Protein AF-K5DE35-F1 (afdb_monomer_lite)

Secondary structure (DSSP, 8-state):
--HHHHHHHHHHHHHHTS------------HHHHHHHHHHHHHHHHHHHHHHHHHHHHHHHHHHHHHHHHHHHHHHHHHHHHHHHHHHHHHHHHHHHHHHHHHHHHHHHHHHHHHHHHH-THHHHHTTTSTTHHHHHHHHHHHHHHHHHHHHHHTSTTS---HHHHHHHHHHHHHHHHHHHHHHHHHHHHHHH--HHHHHHHHHTTTS---HHHHHHHHHHHHHHHHHTT-

Structure (mmCIF, N/CA/C/O backbone):
data_AF-K5DE35-F1
#
_entry.id   AF-K5DE35-F1
#
loop_
_atom_site.group_PDB
_atom_site.id
_atom_site.type_symbol
_atom_site.label_atom_id
_atom_site.label_alt_id
_atom_site.label_comp_id
_atom_site.label_asym_id
_atom_site.label_entity_id
_atom_site.label_seq_id
_atom_site.pdbx_PDB_ins_code
_atom_site.Cartn_x
_atom_site.Cartn_y
_atom_site.Cartn_z
_atom_site.occupancy
_atom_site.B_iso_or_equiv
_atom_site.auth_seq_id
_atom_site.auth_comp_id
_atom_site.auth_asym_id
_atom_site.auth_atom_id
_atom_site.pdbx_PDB_model_num
ATOM 1 N N . MET A 1 1 ? 0.656 -24.812 46.477 1.00 49.72 1 MET A N 1
ATOM 2 C CA . MET A 1 1 ? 0.611 -25.143 47.924 1.00 49.72 1 MET A CA 1
ATOM 3 C C . MET A 1 1 ? 1.315 -24.085 48.801 1.00 49.72 1 MET A C 1
ATOM 5 O O . MET A 1 1 ? 2.117 -24.441 49.647 1.00 49.72 1 MET A O 1
ATOM 9 N N . LYS A 1 2 ? 1.029 -22.780 48.636 1.00 47.16 2 LYS A N 1
ATOM 10 C CA . LYS A 1 2 ? 1.641 -21.699 49.453 1.00 47.16 2 LYS A CA 1
ATOM 11 C C . LYS A 1 2 ? 0.628 -20.814 50.203 1.00 47.16 2 LYS A C 1
ATOM 13 O O . LYS A 1 2 ? 1.022 -19.969 50.988 1.00 47.16 2 LYS A O 1
ATOM 18 N N . SER A 1 3 ? -0.675 -21.035 50.002 1.00 50.19 3 SER A N 1
ATOM 19 C CA . SER A 1 3 ? -1.743 -20.193 50.570 1.00 50.19 3 SER A CA 1
ATOM 20 C C . SER A 1 3 ? -2.261 -20.680 51.935 1.00 50.19 3 SER A C 1
ATOM 22 O O . SER A 1 3 ? -2.606 -19.858 52.777 1.00 50.19 3 SER A O 1
ATOM 24 N N . ARG A 1 4 ? -2.221 -21.994 52.219 1.00 52.12 4 ARG A N 1
ATOM 25 C CA . ARG A 1 4 ? -2.724 -22.551 53.493 1.00 52.12 4 ARG A CA 1
ATOM 26 C C . ARG A 1 4 ? -1.868 -22.204 54.717 1.00 52.12 4 ARG A C 1
ATOM 28 O O . ARG A 1 4 ? -2.387 -22.162 55.821 1.00 52.12 4 ARG A O 1
ATOM 35 N N . ILE A 1 5 ? -0.572 -21.945 54.532 1.00 55.34 5 ILE A N 1
ATOM 36 C CA . ILE A 1 5 ? 0.342 -21.614 55.640 1.00 55.34 5 ILE A CA 1
ATOM 37 C C . ILE A 1 5 ? 0.152 -20.152 56.073 1.00 55.34 5 ILE A C 1
ATOM 39 O O . ILE A 1 5 ? 0.165 -19.858 57.263 1.00 55.34 5 ILE A O 1
ATOM 43 N N . ILE A 1 6 ? -0.119 -19.250 55.122 1.00 53.88 6 ILE A N 1
ATOM 44 C CA . ILE A 1 6 ? -0.392 -17.833 55.406 1.00 53.88 6 ILE A CA 1
ATOM 45 C C . ILE A 1 6 ? -1.759 -17.681 56.089 1.00 53.88 6 ILE A C 1
ATOM 47 O O . ILE A 1 6 ? -1.887 -16.904 57.032 1.00 53.88 6 ILE A O 1
ATOM 51 N N . SER A 1 7 ? -2.763 -18.473 55.682 1.00 55.44 7 SER A N 1
ATOM 52 C CA . SER A 1 7 ? -4.070 -18.470 56.350 1.00 55.44 7 SER A CA 1
ATOM 53 C C . SER A 1 7 ? -4.001 -19.034 57.770 1.00 55.44 7 SER A C 1
ATOM 55 O O . SER A 1 7 ? -4.694 -18.532 58.645 1.00 55.44 7 SER A O 1
ATOM 57 N N . LEU A 1 8 ? -3.155 -20.042 58.027 1.00 56.06 8 LEU A N 1
ATOM 58 C CA . LEU A 1 8 ? -2.954 -20.558 59.384 1.00 56.06 8 LEU A CA 1
ATOM 59 C C . LEU A 1 8 ? -2.215 -19.548 60.274 1.00 56.06 8 LEU A C 1
ATOM 61 O O . LEU A 1 8 ? -2.604 -19.359 61.421 1.00 56.06 8 LEU A O 1
ATOM 65 N N . GLY A 1 9 ? -1.192 -18.871 59.741 1.00 57.88 9 GLY A N 1
ATOM 66 C CA . GLY A 1 9 ? -0.427 -17.861 60.481 1.00 57.88 9 GLY A CA 1
ATOM 67 C C . GLY A 1 9 ? -1.283 -16.678 60.946 1.00 57.88 9 GLY A C 1
ATOM 68 O O . GLY A 1 9 ? -1.162 -16.253 62.092 1.00 57.88 9 GLY A O 1
ATOM 69 N N . LEU A 1 10 ? -2.203 -16.208 60.096 1.00 56.81 10 LEU A N 1
ATOM 70 C CA . LEU A 1 10 ? -3.154 -15.137 60.425 1.00 56.81 10 LEU A CA 1
ATOM 71 C C . LEU A 1 10 ? -4.181 -15.552 61.490 1.00 56.81 10 LEU A C 1
ATOM 73 O O . LEU A 1 10 ? -4.540 -14.749 62.349 1.00 56.81 10 LEU A O 1
ATOM 77 N N . VAL A 1 11 ? -4.630 -16.810 61.468 1.00 60.44 11 VAL A N 1
ATOM 78 C CA . VAL A 1 11 ? -5.564 -17.342 62.474 1.00 60.44 11 VAL A CA 1
ATOM 79 C C . VAL A 1 11 ? -4.866 -17.525 63.825 1.00 60.44 11 VAL A C 1
ATOM 81 O O . VAL A 1 11 ? -5.441 -17.179 64.852 1.00 60.44 11 VAL A O 1
ATOM 84 N N . VAL A 1 12 ? -3.608 -17.975 63.844 1.00 60.44 12 VAL A N 1
ATOM 85 C CA . VAL A 1 12 ? -2.822 -18.094 65.085 1.00 60.44 12 VAL A CA 1
ATOM 86 C C . VAL A 1 12 ? -2.515 -16.720 65.688 1.00 60.44 12 VAL A C 1
ATOM 88 O O . VAL A 1 12 ? -2.656 -16.557 66.898 1.00 60.44 12 VAL A O 1
ATOM 91 N N . SER A 1 13 ? -2.197 -15.700 64.877 1.00 58.69 13 SER A N 1
ATOM 92 C CA . SER A 1 13 ? -2.029 -14.336 65.405 1.00 58.69 13 SER A CA 1
ATOM 93 C C . SER A 1 13 ? -3.324 -13.770 65.990 1.00 58.69 13 SER A C 1
ATOM 95 O O . SER A 1 13 ? -3.277 -13.058 66.987 1.00 58.69 13 SER A O 1
ATOM 97 N N . LEU A 1 14 ? -4.481 -14.119 65.412 1.00 56.53 14 LEU A N 1
ATOM 98 C CA . LEU A 1 14 ? -5.786 -13.667 65.897 1.00 56.53 14 LEU A CA 1
ATOM 99 C C . LEU A 1 14 ? -6.186 -14.357 67.212 1.00 56.53 14 LEU A C 1
ATOM 101 O O . LEU A 1 14 ? -6.808 -13.728 68.059 1.00 56.53 14 LEU A O 1
ATOM 105 N N . VAL A 1 15 ? -5.783 -15.617 67.414 1.00 58.03 15 VAL A N 1
ATOM 106 C CA . VAL A 1 15 ? -6.028 -16.368 68.660 1.00 58.03 15 VAL A CA 1
ATOM 107 C C . VAL A 1 15 ? -5.089 -15.930 69.790 1.00 58.03 15 VAL A C 1
ATOM 109 O O . VAL A 1 15 ? -5.514 -15.890 70.939 1.00 58.03 15 VAL A O 1
ATOM 112 N N . CYS A 1 16 ? -3.849 -15.527 69.488 1.00 55.12 16 CYS A N 1
ATOM 113 C CA . CYS A 1 16 ? -2.935 -14.946 70.483 1.00 55.12 16 CYS A CA 1
ATOM 114 C C . CYS A 1 16 ? -3.284 -13.498 70.880 1.00 55.12 16 CYS A C 1
ATOM 116 O O . CYS A 1 16 ? -2.790 -13.024 71.898 1.00 55.12 16 CYS A O 1
ATOM 118 N N . LEU A 1 17 ? -4.113 -12.802 70.093 1.00 50.94 17 LEU A N 1
ATOM 119 C CA . LEU A 1 17 ? -4.637 -11.461 70.392 1.00 50.94 17 LEU A CA 1
ATOM 120 C C . LEU A 1 17 ? -5.985 -11.486 71.134 1.00 50.94 17 LEU A C 1
ATOM 122 O O . LEU A 1 17 ? -6.478 -10.430 71.530 1.00 50.94 17 LEU A O 1
ATOM 126 N N . LEU A 1 18 ? -6.581 -12.667 71.341 1.00 49.41 18 LEU A N 1
ATOM 127 C CA . LEU A 1 18 ? -7.699 -12.815 72.271 1.00 49.41 18 LEU A CA 1
ATOM 128 C C . LEU A 1 18 ? -7.162 -12.657 73.700 1.00 49.41 18 LEU A C 1
ATOM 130 O O . LEU A 1 18 ? -6.118 -13.237 74.009 1.00 49.41 18 LEU A O 1
ATOM 134 N N . PRO A 1 19 ? -7.841 -11.901 74.580 1.00 48.12 19 PRO A N 1
ATOM 135 C CA . PRO A 1 19 ? -7.403 -11.739 75.956 1.00 48.12 19 PRO A CA 1
ATOM 136 C C . PRO A 1 19 ? -7.380 -13.118 76.617 1.00 48.12 19 PRO A C 1
ATOM 138 O O . PRO A 1 19 ? -8.423 -13.715 76.885 1.00 48.12 19 PRO A O 1
ATOM 141 N N . GLN A 1 20 ? -6.180 -13.656 76.843 1.00 44.81 20 GLN A N 1
ATOM 142 C CA . GLN A 1 20 ? -6.022 -14.810 77.709 1.00 44.81 20 GLN A CA 1
ATOM 143 C C . GLN A 1 20 ? -6.527 -14.386 79.083 1.00 44.81 20 GLN A C 1
ATOM 145 O O . GLN A 1 20 ? -6.027 -13.425 79.668 1.00 44.81 20 GLN A O 1
ATOM 150 N N . MET A 1 21 ? -7.549 -15.086 79.566 1.00 42.75 21 MET A N 1
ATOM 151 C CA . MET A 1 21 ? -8.026 -14.985 80.936 1.00 42.75 21 MET A CA 1
ATOM 152 C C . MET A 1 21 ? -6.902 -15.456 81.860 1.00 42.75 21 MET A C 1
ATOM 154 O O . MET A 1 21 ? -6.814 -16.628 82.213 1.00 42.75 21 MET A O 1
ATOM 158 N N . ALA A 1 22 ? -5.992 -14.542 82.188 1.00 42.25 22 ALA A N 1
ATOM 159 C CA . ALA A 1 22 ? -5.127 -14.681 83.336 1.00 42.25 22 ALA A CA 1
ATOM 160 C C . ALA A 1 22 ? -6.041 -14.613 84.559 1.00 42.25 22 ALA A C 1
ATOM 162 O O . ALA A 1 22 ? -6.713 -13.603 84.776 1.00 42.25 22 ALA A O 1
ATOM 163 N N . GLU A 1 23 ? -6.103 -15.698 85.329 1.00 42.75 23 GLU A N 1
ATOM 164 C CA . GLU A 1 23 ? -6.652 -15.644 86.677 1.00 42.75 23 GLU A CA 1
ATOM 165 C C . GLU A 1 23 ? -5.801 -14.662 87.485 1.00 42.75 23 GLU A C 1
ATOM 167 O O . GLU A 1 23 ? -4.726 -14.988 87.990 1.00 42.75 23 GLU A O 1
ATOM 172 N N . ALA A 1 24 ? -6.260 -13.415 87.550 1.00 39.69 24 ALA A N 1
ATOM 173 C CA . ALA A 1 24 ? -5.743 -12.447 88.488 1.00 39.69 24 ALA A CA 1
ATOM 174 C C . ALA A 1 24 ? -6.148 -12.929 89.883 1.00 39.69 24 ALA A C 1
ATOM 176 O O . ALA A 1 24 ? -7.333 -13.014 90.211 1.00 39.69 24 ALA A O 1
ATOM 177 N N . GLN A 1 25 ? -5.142 -13.284 90.681 1.00 38.47 25 GLN A N 1
ATOM 178 C CA . GLN A 1 25 ? -5.278 -13.517 92.112 1.00 38.47 25 GLN A CA 1
ATOM 179 C C . GLN A 1 25 ? -6.148 -12.418 92.733 1.00 38.47 25 GLN A C 1
ATOM 181 O O . GLN A 1 25 ? -5.976 -11.237 92.432 1.00 38.47 25 GLN A O 1
ATOM 186 N N . ILE A 1 26 ? -7.067 -12.820 93.613 1.00 46.19 26 ILE A N 1
ATOM 187 C CA . ILE A 1 26 ? -7.906 -11.917 94.402 1.00 46.19 26 ILE A CA 1
ATOM 188 C C . ILE A 1 26 ? -6.980 -11.076 95.293 1.00 46.19 26 ILE A C 1
ATOM 190 O O . ILE A 1 26 ? -6.594 -11.493 96.385 1.00 46.19 26 ILE A O 1
ATOM 194 N N . ALA A 1 27 ? -6.593 -9.898 94.810 1.00 46.16 27 ALA A N 1
ATOM 195 C CA . ALA A 1 27 ? -6.043 -8.839 95.635 1.00 46.16 27 ALA A CA 1
ATOM 196 C C . ALA A 1 27 ? -7.226 -8.130 96.306 1.00 46.16 27 ALA A C 1
ATOM 198 O O . ALA A 1 27 ? -8.188 -7.740 95.644 1.00 46.16 27 ALA A O 1
ATOM 199 N N . ALA A 1 28 ? -7.177 -8.047 97.635 1.00 49.91 28 ALA A N 1
ATOM 200 C CA . ALA A 1 28 ? -8.199 -7.458 98.491 1.00 49.91 28 ALA A CA 1
ATOM 201 C C . ALA A 1 28 ? -8.735 -6.131 97.918 1.00 49.91 28 ALA A C 1
ATOM 203 O O . ALA A 1 28 ? -8.027 -5.129 97.881 1.00 49.91 28 ALA A O 1
ATOM 204 N N . SER A 1 29 ? -9.984 -6.145 97.447 1.00 47.66 29 SER A N 1
ATOM 205 C CA . SER A 1 29 ? -10.561 -5.047 96.673 1.00 47.66 29 SER A CA 1
ATOM 206 C C . SER A 1 29 ? -11.046 -3.925 97.592 1.00 47.66 29 SER A C 1
ATOM 208 O O . SER A 1 29 ? -12.013 -4.081 98.338 1.00 47.66 29 SER A O 1
ATOM 210 N N . ASN A 1 30 ? -10.372 -2.779 97.535 1.00 57.03 30 ASN A N 1
ATOM 211 C CA . ASN A 1 30 ? -10.825 -1.534 98.148 1.00 57.03 30 ASN A CA 1
ATOM 212 C C . ASN A 1 30 ? -12.062 -1.014 97.372 1.00 57.03 30 ASN A C 1
ATOM 214 O O . ASN A 1 30 ? -12.003 -0.967 96.143 1.00 57.03 30 ASN A O 1
ATOM 218 N N . PRO A 1 31 ? -13.172 -0.609 98.026 1.00 59.12 31 PRO A N 1
ATOM 219 C CA . PRO A 1 31 ? -14.373 -0.082 97.361 1.00 59.12 31 PRO A CA 1
ATOM 220 C C . PRO A 1 31 ? -14.115 1.034 96.334 1.00 59.12 31 PRO A C 1
ATOM 222 O O . PRO A 1 31 ? -14.845 1.132 95.352 1.00 59.12 31 PRO A O 1
ATOM 225 N N . LEU A 1 32 ? -13.054 1.828 96.524 1.00 62.31 32 LEU A N 1
ATOM 226 C CA . LEU A 1 32 ? -12.623 2.868 95.581 1.00 62.31 32 LEU A CA 1
ATOM 227 C C . LEU A 1 32 ? -12.073 2.316 94.252 1.00 62.31 32 LEU A C 1
ATOM 229 O O . LEU A 1 32 ? -12.197 2.972 93.219 1.00 62.31 32 LEU A O 1
ATOM 233 N N . GLU A 1 33 ? -11.488 1.116 94.246 1.00 58.25 33 GLU A N 1
ATOM 234 C CA . GLU A 1 33 ? -11.000 0.481 93.014 1.00 58.25 33 GLU A CA 1
ATOM 235 C C . GLU A 1 33 ? -12.149 -0.067 92.169 1.00 58.25 33 GLU A C 1
ATOM 237 O O . GLU A 1 33 ? -12.120 0.052 90.950 1.00 58.25 33 GLU A O 1
ATOM 242 N N . TRP A 1 34 ? -13.205 -0.593 92.795 1.00 64.44 34 TRP A N 1
ATOM 243 C CA . TRP A 1 34 ? -14.410 -1.024 92.078 1.00 64.44 34 TRP A CA 1
ATOM 244 C C . TRP A 1 34 ? -15.124 0.140 91.397 1.00 64.44 34 TRP A C 1
ATOM 246 O O . TRP A 1 34 ? -15.561 0.007 90.256 1.00 64.44 34 TRP A O 1
ATOM 256 N N . THR A 1 35 ? -15.216 1.288 92.071 1.00 68.00 35 THR A N 1
ATOM 257 C CA . THR A 1 35 ? -15.813 2.489 91.480 1.00 68.00 35 THR A CA 1
ATOM 258 C C . THR A 1 35 ? -14.956 3.038 90.342 1.00 68.00 35 THR A C 1
ATOM 260 O O . THR A 1 35 ? -15.500 3.361 89.293 1.00 68.00 35 THR A O 1
ATOM 263 N N . ALA A 1 36 ? -13.627 3.054 90.492 1.00 69.56 36 ALA A N 1
ATOM 264 C CA . ALA A 1 36 ? -12.715 3.497 89.435 1.00 69.56 36 ALA A CA 1
ATOM 265 C C . ALA A 1 36 ? -12.707 2.550 88.218 1.00 69.56 36 ALA A C 1
ATOM 267 O O . ALA A 1 36 ? -12.631 3.002 87.077 1.00 69.56 36 ALA A O 1
ATOM 268 N N . LEU A 1 37 ? -12.821 1.237 88.441 1.00 72.38 37 LEU A N 1
ATOM 269 C CA . LEU A 1 37 ? -12.948 0.245 87.371 1.00 72.38 37 LEU A CA 1
ATOM 270 C C . LEU A 1 37 ? -14.302 0.343 86.661 1.00 72.38 37 LEU A C 1
ATOM 272 O O . LEU A 1 37 ? -14.345 0.227 85.440 1.00 72.38 37 LEU A O 1
ATOM 276 N N . ALA A 1 38 ? -15.393 0.580 87.394 1.00 73.25 38 ALA A N 1
ATOM 277 C CA . ALA A 1 38 ? -16.717 0.778 86.807 1.00 73.25 38 ALA A CA 1
ATOM 278 C C . ALA A 1 38 ? -16.771 2.052 85.948 1.00 73.25 38 ALA A C 1
ATOM 280 O O . ALA A 1 38 ? -17.205 1.989 84.799 1.00 73.25 38 ALA A O 1
ATOM 281 N N . GLU A 1 39 ? -16.253 3.169 86.464 1.00 73.50 39 GLU A N 1
ATOM 282 C CA . GLU A 1 39 ? -16.165 4.448 85.749 1.00 73.50 39 GLU A CA 1
ATOM 283 C C . GLU A 1 39 ? -15.255 4.343 84.512 1.00 73.50 39 GLU A C 1
ATOM 285 O O . GLU A 1 39 ? -15.613 4.784 83.420 1.00 73.50 39 GLU A O 1
ATOM 290 N N . GLY A 1 40 ? -14.108 3.666 84.636 1.00 79.12 40 GLY A N 1
ATOM 291 C CA . GLY A 1 40 ? -13.227 3.384 83.502 1.00 79.12 40 GLY A CA 1
ATOM 292 C C . GLY A 1 40 ? -13.890 2.514 82.430 1.00 79.12 40 GLY A C 1
ATOM 293 O O . GLY A 1 40 ? -13.725 2.770 81.237 1.00 79.12 40 GLY A O 1
ATOM 294 N N . ASN A 1 41 ? -14.676 1.512 82.831 1.00 77.75 41 ASN A N 1
ATOM 295 C CA . ASN A 1 41 ? -15.387 0.635 81.903 1.00 77.75 41 ASN A CA 1
ATOM 296 C C . ASN A 1 41 ? -16.529 1.368 81.176 1.00 77.75 41 ASN A C 1
ATOM 298 O O . ASN A 1 41 ? -16.758 1.132 79.991 1.00 77.75 41 ASN A O 1
ATOM 302 N N . GLU A 1 42 ? -17.206 2.297 81.852 1.00 80.25 42 GLU A N 1
ATOM 303 C CA . GLU A 1 42 ? -18.230 3.161 81.256 1.00 80.25 42 GLU A CA 1
ATOM 304 C C . GLU A 1 42 ? -17.630 4.110 80.204 1.00 80.25 42 GLU A C 1
ATOM 306 O O . GLU A 1 42 ? -18.122 4.170 79.074 1.00 80.25 42 GLU A O 1
ATOM 311 N N . LEU A 1 43 ? -16.499 4.757 80.515 1.00 82.75 43 LEU A N 1
ATOM 312 C CA . LEU A 1 43 ? -15.767 5.612 79.571 1.00 82.75 43 LEU A CA 1
ATOM 313 C C . LEU A 1 43 ? -15.253 4.834 78.349 1.00 82.75 43 LEU A C 1
ATOM 315 O O . LEU A 1 43 ? -15.341 5.318 77.217 1.00 82.75 43 LEU A O 1
ATOM 319 N N . ILE A 1 44 ? -14.742 3.615 78.552 1.00 83.25 44 ILE A N 1
ATOM 320 C CA . ILE A 1 44 ? -14.324 2.727 77.456 1.00 83.25 44 ILE A CA 1
ATOM 321 C C . ILE A 1 44 ? -15.520 2.374 76.568 1.00 83.25 44 ILE A C 1
ATOM 323 O O . ILE A 1 44 ? -15.407 2.428 75.342 1.00 83.25 44 ILE A O 1
ATOM 327 N N . ASN A 1 45 ? -16.669 2.048 77.160 1.00 83.44 45 ASN A N 1
ATOM 328 C CA . ASN A 1 45 ? -17.855 1.657 76.408 1.00 83.44 45 ASN A CA 1
ATOM 329 C C . ASN A 1 45 ? -18.416 2.824 75.573 1.00 83.44 45 ASN A C 1
ATOM 331 O O . ASN A 1 45 ? -18.735 2.638 74.398 1.00 83.44 45 ASN A O 1
ATOM 335 N N . GLU A 1 46 ? -18.432 4.047 76.117 1.00 87.38 46 GLU A N 1
ATOM 336 C CA . GLU A 1 46 ? -18.755 5.255 75.344 1.00 87.38 46 GLU A CA 1
ATOM 337 C C . GLU A 1 46 ? -17.797 5.468 74.159 1.00 87.38 46 GLU A C 1
ATOM 339 O O . GLU A 1 46 ? -18.220 5.844 73.059 1.00 87.38 46 GLU A O 1
ATOM 344 N N . GLN A 1 47 ? -16.493 5.263 74.373 1.00 85.88 47 GLN A N 1
ATOM 345 C CA . GLN A 1 47 ? -15.472 5.436 73.339 1.00 85.88 47 GLN A CA 1
ATOM 346 C C . GLN A 1 47 ? -15.641 4.400 72.218 1.00 85.88 47 GLN A C 1
ATOM 348 O O . GLN A 1 47 ? -15.549 4.750 71.038 1.00 85.88 47 GLN A O 1
ATOM 353 N N . ILE A 1 48 ? -15.930 3.146 72.580 1.00 82.38 48 ILE A N 1
ATOM 354 C CA . ILE A 1 48 ? -16.235 2.058 71.644 1.00 82.38 48 ILE A CA 1
ATOM 355 C C . ILE A 1 48 ? -17.490 2.397 70.841 1.00 82.38 48 ILE A C 1
ATOM 357 O O . ILE A 1 48 ? -17.477 2.274 69.619 1.00 82.38 48 ILE A O 1
ATOM 361 N N . GLU A 1 49 ? -18.552 2.898 71.474 1.00 86.69 49 GLU A N 1
ATOM 362 C CA . GLU A 1 49 ? -19.776 3.280 70.766 1.00 86.69 49 GLU A CA 1
ATOM 363 C C . GLU A 1 49 ? -19.530 4.428 69.770 1.00 86.69 49 GLU A C 1
ATOM 365 O O . GLU A 1 49 ? -19.969 4.367 68.615 1.00 86.69 49 GLU A O 1
ATOM 370 N N . LYS A 1 50 ? -18.771 5.456 70.179 1.00 88.12 50 LYS A N 1
ATOM 371 C CA . LYS A 1 50 ? -18.352 6.561 69.299 1.00 88.12 50 LYS A CA 1
ATOM 372 C C . LYS A 1 50 ? -17.521 6.046 68.118 1.00 88.12 50 LYS A C 1
ATOM 374 O O . LYS A 1 50 ? -17.766 6.455 66.980 1.00 88.12 50 LYS A O 1
ATOM 379 N N . GLN A 1 51 ? -16.587 5.122 68.354 1.00 83.88 51 GLN A N 1
ATOM 380 C CA . GLN A 1 51 ? -15.783 4.501 67.296 1.00 83.88 51 GLN A CA 1
ATOM 381 C C . GLN A 1 51 ? -16.623 3.634 66.355 1.00 83.88 51 GLN A C 1
ATOM 383 O O . GLN A 1 51 ? -16.468 3.762 65.143 1.00 83.88 51 GLN A O 1
ATOM 388 N N . ILE A 1 52 ? -17.548 2.819 66.870 1.00 86.19 52 ILE A N 1
ATOM 389 C CA . ILE A 1 52 ? -18.462 2.002 66.059 1.00 86.19 52 ILE A CA 1
ATOM 390 C C . ILE A 1 52 ? -19.319 2.901 65.166 1.00 86.19 52 ILE A C 1
ATOM 392 O O . ILE A 1 52 ? -19.435 2.638 63.968 1.00 86.19 52 ILE A O 1
ATOM 396 N N . LYS A 1 53 ? -19.880 3.993 65.702 1.00 85.19 53 LYS A N 1
ATOM 397 C CA . LYS A 1 53 ? -20.654 4.963 64.910 1.00 85.19 53 LYS A CA 1
ATOM 398 C C . LYS A 1 53 ? -19.803 5.606 63.812 1.00 85.19 53 LYS A C 1
ATOM 400 O O . LYS A 1 53 ? -20.231 5.629 62.658 1.00 85.19 53 LYS A O 1
ATOM 405 N N . GLY A 1 54 ? -18.589 6.059 64.134 1.00 87.38 54 GLY A N 1
ATOM 406 C CA . GLY A 1 54 ? -17.668 6.644 63.153 1.00 87.38 54 GLY A CA 1
ATOM 407 C C . GLY A 1 54 ? -17.221 5.650 62.073 1.00 87.38 54 GLY A C 1
ATOM 408 O O . GLY A 1 54 ? -17.224 5.977 60.884 1.00 87.38 54 GLY A O 1
ATOM 409 N N . GLN A 1 55 ? -16.907 4.409 62.454 1.00 84.31 55 GLN A N 1
ATOM 410 C CA . GLN A 1 55 ? -16.562 3.337 61.518 1.00 84.31 55 GLN A CA 1
ATOM 411 C C . GLN A 1 55 ? -17.750 2.955 60.632 1.00 84.31 55 GLN A C 1
ATOM 413 O O . GLN A 1 55 ? -17.572 2.783 59.430 1.00 84.31 55 GLN A O 1
ATOM 418 N N . THR A 1 56 ? -18.965 2.897 61.182 1.00 84.31 56 THR A N 1
ATOM 419 C CA . THR A 1 56 ? -20.187 2.593 60.421 1.00 84.31 56 THR A CA 1
ATOM 420 C C . THR A 1 56 ? -20.484 3.684 59.391 1.00 84.31 56 THR A C 1
ATOM 422 O O . THR A 1 56 ? -20.742 3.378 58.229 1.00 84.31 56 THR A O 1
ATOM 425 N N . GLN A 1 57 ? -20.384 4.962 59.774 1.00 84.94 57 GLN A N 1
ATOM 426 C CA . GLN A 1 57 ? -20.528 6.086 58.839 1.00 84.94 57 GLN A CA 1
ATOM 427 C C . GLN A 1 57 ? -19.457 6.054 57.742 1.00 84.94 57 GLN A C 1
ATOM 429 O O . GLN A 1 57 ? -19.771 6.219 56.563 1.00 84.94 57 GLN A O 1
ATOM 434 N N . THR A 1 58 ? -18.206 5.770 58.108 1.00 87.81 58 THR A N 1
ATOM 435 C CA . THR A 1 58 ? -17.106 5.640 57.143 1.00 87.81 58 THR A CA 1
ATOM 436 C C . THR A 1 58 ? -17.334 4.473 56.181 1.00 87.81 58 THR A C 1
ATOM 438 O O . THR A 1 58 ? -17.144 4.629 54.978 1.00 87.81 58 THR A O 1
ATOM 441 N N . ALA A 1 59 ? -17.795 3.320 56.673 1.00 85.38 59 ALA A N 1
ATOM 442 C CA . ALA A 1 59 ? -18.109 2.156 55.850 1.00 85.38 59 ALA A CA 1
ATOM 443 C C . ALA A 1 59 ? -19.268 2.430 54.877 1.00 85.38 59 ALA A C 1
ATOM 445 O O . ALA A 1 59 ? -19.216 2.006 53.722 1.00 85.38 59 ALA A O 1
ATOM 446 N N . LEU A 1 60 ? -20.299 3.170 55.301 1.00 86.69 60 LEU A N 1
ATOM 447 C CA . LEU A 1 60 ? -21.385 3.604 54.415 1.00 86.69 60 LEU A CA 1
ATOM 448 C C . LEU A 1 60 ? -20.865 4.504 53.285 1.00 86.69 60 LEU A C 1
ATOM 450 O O . LEU A 1 60 ? -21.192 4.267 52.123 1.00 86.69 60 LEU A O 1
ATOM 454 N N . LEU A 1 61 ? -20.014 5.483 53.609 1.00 88.62 61 LEU A N 1
ATOM 455 C CA . LEU A 1 61 ? -19.383 6.360 52.617 1.00 88.62 61 LEU A CA 1
ATOM 456 C C . LEU A 1 61 ? -18.453 5.591 51.667 1.00 88.62 61 LEU A C 1
ATOM 458 O O . LEU A 1 61 ? -18.448 5.838 50.467 1.00 88.62 61 LEU A O 1
ATOM 462 N N . GLN A 1 62 ? -17.680 4.626 52.166 1.00 86.25 62 GLN A N 1
ATOM 463 C CA . GLN A 1 62 ? -16.828 3.787 51.318 1.00 86.25 62 GLN A CA 1
ATOM 464 C C . GLN A 1 62 ? -17.653 2.930 50.351 1.00 86.25 62 GLN A C 1
ATOM 466 O O . GLN A 1 62 ? -17.299 2.819 49.178 1.00 86.25 62 GLN A O 1
ATOM 471 N N . ASN A 1 63 ? -18.772 2.365 50.812 1.00 89.31 63 ASN A N 1
ATOM 472 C CA . ASN A 1 63 ? -19.676 1.589 49.963 1.00 89.31 63 ASN A CA 1
ATOM 473 C C . ASN A 1 63 ? -20.364 2.454 48.896 1.00 89.31 63 ASN A C 1
ATOM 475 O O . ASN A 1 63 ? -20.506 2.010 47.752 1.00 89.31 63 ASN A O 1
ATOM 479 N N . SER A 1 64 ? -20.764 3.688 49.229 1.00 88.19 64 SER A N 1
ATOM 480 C CA . SER A 1 64 ? -21.326 4.611 48.237 1.00 88.19 64 SER A CA 1
ATOM 481 C C . SER A 1 64 ? -20.276 5.017 47.201 1.00 88.19 64 SER A C 1
ATOM 483 O O . SER A 1 64 ? -20.535 4.892 46.007 1.00 88.19 64 SER A O 1
ATOM 485 N N . ILE A 1 65 ? -19.056 5.366 47.627 1.00 89.00 65 ILE A N 1
ATOM 486 C CA . ILE A 1 65 ? -17.928 5.660 46.726 1.00 89.00 65 ILE A CA 1
ATOM 487 C C . ILE A 1 65 ? -17.622 4.465 45.813 1.00 89.00 65 ILE A C 1
ATOM 489 O O . ILE A 1 65 ? -17.444 4.646 44.611 1.00 89.00 65 ILE A O 1
ATOM 493 N N . ALA A 1 66 ? -17.595 3.238 46.341 1.00 89.81 66 ALA A N 1
ATOM 494 C CA . ALA A 1 66 ? -17.367 2.036 45.538 1.00 89.81 66 ALA A CA 1
ATOM 495 C C . ALA A 1 66 ? -18.481 1.809 44.500 1.00 89.81 66 ALA A C 1
ATOM 497 O O . ALA A 1 66 ? -18.214 1.379 43.375 1.00 89.81 66 ALA A O 1
ATOM 498 N N . THR A 1 67 ? -19.729 2.120 44.856 1.00 92.56 67 THR A N 1
ATOM 499 C CA . THR A 1 67 ? -20.877 2.037 43.942 1.00 92.56 67 THR A CA 1
ATOM 500 C C . THR A 1 67 ? -20.766 3.066 42.817 1.00 92.56 67 THR A C 1
ATOM 502 O O . THR A 1 67 ? -20.894 2.699 41.647 1.00 92.56 67 THR A O 1
ATOM 505 N N . GLU A 1 68 ? -20.447 4.318 43.148 1.00 92.12 68 GLU A N 1
ATOM 506 C CA . GLU A 1 68 ? -20.217 5.384 42.165 1.00 92.12 68 GLU A CA 1
ATOM 507 C C . GLU A 1 68 ? -19.025 5.067 41.255 1.00 92.12 68 GLU A C 1
ATOM 509 O O . GLU A 1 68 ? -19.114 5.199 40.035 1.00 92.12 68 GLU A O 1
ATOM 514 N N . PHE A 1 69 ? -17.925 4.551 41.808 1.00 92.19 69 PHE A N 1
ATOM 515 C CA . PHE A 1 69 ? -16.759 4.150 41.020 1.00 92.19 69 PHE A CA 1
ATOM 516 C C . PHE A 1 69 ? -17.094 3.024 40.033 1.00 92.19 69 PHE A C 1
ATOM 518 O O . PHE A 1 69 ? -16.715 3.082 38.862 1.00 92.19 69 PHE A O 1
ATOM 525 N N . ASN A 1 70 ? -17.875 2.028 40.465 1.00 94.19 70 ASN A N 1
ATOM 526 C CA . ASN A 1 70 ? -18.380 0.982 39.575 1.00 94.19 70 ASN A CA 1
ATOM 527 C C . ASN A 1 70 ? -19.261 1.552 38.453 1.00 94.19 70 ASN A C 1
ATOM 529 O O . ASN A 1 70 ? -19.221 1.056 37.324 1.00 94.19 70 ASN A O 1
ATOM 533 N N . GLN A 1 71 ? -20.055 2.585 38.739 1.00 94.00 71 GLN A N 1
ATOM 534 C CA . GLN A 1 71 ? -20.888 3.250 37.742 1.00 94.00 71 GLN A CA 1
ATOM 535 C C . GLN A 1 71 ? -20.045 4.055 36.740 1.00 94.00 71 GLN A C 1
ATOM 537 O O . GLN A 1 71 ? -20.236 3.906 35.530 1.00 94.00 71 GLN A O 1
ATOM 542 N N . ILE A 1 72 ? -19.053 4.812 37.218 1.00 93.31 72 ILE A N 1
ATOM 543 C CA . ILE A 1 72 ? -18.076 5.529 36.385 1.00 93.31 72 ILE A CA 1
ATOM 544 C C . ILE A 1 72 ? -17.336 4.552 35.468 1.00 93.31 72 ILE A C 1
ATOM 546 O O . ILE A 1 72 ? -17.236 4.796 34.267 1.00 93.31 72 ILE A O 1
ATOM 550 N N . HIS A 1 73 ? -16.892 3.407 35.988 1.00 94.94 73 HIS A N 1
ATOM 551 C CA . HIS A 1 73 ? -16.190 2.405 35.188 1.00 94.94 73 HIS A CA 1
ATOM 552 C C . HIS A 1 73 ? -17.078 1.785 34.091 1.00 94.94 73 HIS A C 1
ATOM 554 O O . HIS A 1 73 ? -16.618 1.496 32.982 1.00 94.94 73 HIS A O 1
ATOM 560 N N . LYS A 1 74 ? -18.387 1.624 34.340 1.00 94.88 74 LYS A N 1
ATOM 561 C CA . LYS A 1 74 ? -19.341 1.214 33.291 1.00 94.88 74 LYS A CA 1
ATOM 562 C C . LYS A 1 74 ? -19.451 2.268 32.192 1.00 94.88 74 LYS A C 1
ATOM 564 O O . LYS A 1 74 ? -19.424 1.903 31.014 1.00 94.88 74 LYS A O 1
ATOM 569 N N . TRP A 1 75 ? -19.561 3.547 32.553 1.00 95.44 75 TRP A N 1
ATOM 570 C CA . TRP A 1 75 ? -19.596 4.639 31.578 1.00 95.44 75 TRP A CA 1
ATOM 571 C C . TRP A 1 75 ? -18.294 4.740 30.790 1.00 95.44 75 TRP A C 1
ATOM 573 O O . TRP A 1 75 ? -18.343 4.865 29.571 1.00 95.44 75 TRP A O 1
ATOM 583 N N . GLU A 1 76 ? -17.144 4.587 31.444 1.00 93.69 76 GLU A N 1
ATOM 584 C CA . GLU A 1 76 ? -15.833 4.533 30.796 1.00 93.69 76 GLU A CA 1
ATOM 585 C C . GLU A 1 76 ? -15.788 3.424 29.734 1.00 93.69 76 GLU A C 1
ATOM 587 O O . GLU A 1 76 ? -15.395 3.656 28.588 1.00 93.69 76 GLU A O 1
ATOM 592 N N . LYS A 1 77 ? -16.261 2.218 30.073 1.00 94.25 77 LYS A N 1
ATOM 593 C CA . LYS A 1 77 ? -16.321 1.090 29.135 1.00 94.25 77 LYS A CA 1
ATOM 594 C C . LYS A 1 77 ? -17.240 1.376 27.945 1.00 94.25 77 LYS A C 1
ATOM 596 O O . LYS A 1 77 ? -16.870 1.077 26.807 1.00 94.25 77 LYS A O 1
ATOM 601 N N . GLN A 1 78 ? -18.420 1.946 28.189 1.00 93.44 78 GLN A N 1
ATOM 602 C CA . GLN A 1 78 ? -19.361 2.323 27.129 1.00 93.44 78 GLN A CA 1
ATOM 603 C C . GLN A 1 78 ? -18.771 3.405 26.221 1.00 93.44 78 GLN A C 1
ATOM 605 O O . GLN A 1 78 ? -18.784 3.261 25.000 1.00 93.44 78 GLN A O 1
ATOM 610 N N . TYR A 1 79 ? -18.180 4.442 26.810 1.00 89.81 79 TYR A N 1
ATOM 611 C CA . TYR A 1 79 ? -17.545 5.533 26.085 1.00 89.81 79 TYR A CA 1
ATOM 612 C C . TYR A 1 79 ? -16.386 5.038 25.215 1.00 89.81 79 TYR A C 1
ATOM 614 O O . TYR A 1 79 ? -16.337 5.320 24.017 1.00 89.81 79 TYR A O 1
ATOM 622 N N . ASN A 1 80 ? -15.512 4.196 25.769 1.00 92.00 80 ASN A N 1
ATOM 623 C CA . ASN A 1 80 ? -14.442 3.553 25.011 1.00 92.00 80 ASN A CA 1
ATOM 624 C C . ASN A 1 80 ? -14.977 2.684 23.863 1.00 92.00 80 ASN A C 1
ATOM 626 O O . ASN A 1 80 ? -14.377 2.646 22.788 1.00 92.00 80 ASN A O 1
ATOM 630 N N . SER A 1 81 ? -16.108 1.999 24.054 1.00 86.69 81 SER A N 1
ATOM 631 C CA . SER A 1 81 ? -16.765 1.234 22.988 1.00 86.69 81 SER A CA 1
ATOM 632 C C . SER A 1 81 ? -17.241 2.139 21.846 1.00 86.69 81 SER A C 1
ATOM 634 O O . SER A 1 81 ? -17.013 1.829 20.672 1.00 86.69 81 SER A O 1
ATOM 636 N N . TYR A 1 82 ? -17.847 3.286 22.168 1.00 86.75 82 TYR A N 1
ATOM 637 C CA . TYR A 1 82 ? -18.265 4.268 21.167 1.00 86.75 82 TYR A CA 1
ATOM 638 C C . TYR A 1 82 ? -17.076 4.856 20.411 1.00 86.75 82 TYR A C 1
ATOM 640 O O . TYR A 1 82 ? -17.095 4.876 19.180 1.00 86.75 82 TYR A O 1
ATOM 648 N N . LEU A 1 83 ? -16.015 5.258 21.116 1.00 88.00 83 LEU A N 1
ATOM 649 C CA . LEU A 1 83 ? -14.812 5.799 20.482 1.00 88.00 83 LEU A CA 1
ATOM 650 C C . LEU A 1 83 ? -14.146 4.791 19.541 1.00 88.00 83 LEU A C 1
ATOM 652 O O . LEU A 1 83 ? -13.758 5.162 18.435 1.00 88.00 83 LEU A O 1
ATOM 656 N N . LYS A 1 84 ? -14.056 3.513 19.931 1.00 85.75 84 LYS A N 1
ATOM 657 C CA . LYS A 1 84 ? -13.541 2.443 19.059 1.00 85.75 84 LYS A CA 1
ATOM 658 C C . LYS A 1 84 ? -14.399 2.243 17.812 1.00 85.75 84 LYS A C 1
ATOM 660 O O . LYS A 1 84 ? -13.875 1.992 16.732 1.00 85.75 84 LYS A O 1
ATOM 665 N N . THR A 1 85 ? -15.714 2.365 17.953 1.00 83.00 85 THR A N 1
ATOM 666 C CA . THR A 1 85 ? -16.645 2.224 16.829 1.00 83.00 85 THR A CA 1
ATOM 667 C C . THR A 1 85 ? -16.510 3.398 15.857 1.00 83.00 85 THR A C 1
ATOM 669 O O . THR A 1 85 ? -16.329 3.194 14.658 1.00 83.00 85 THR A O 1
ATOM 672 N N . ALA A 1 86 ? -16.524 4.631 16.372 1.00 82.88 86 ALA A N 1
ATOM 673 C CA . ALA A 1 86 ? -16.352 5.840 15.570 1.00 82.88 86 ALA A CA 1
ATOM 674 C C . ALA A 1 86 ? -14.985 5.875 14.866 1.00 82.88 86 ALA A C 1
ATOM 676 O O . ALA A 1 86 ? -14.911 6.183 13.675 1.00 82.88 86 ALA A O 1
ATOM 677 N N . SER A 1 87 ? -13.908 5.498 15.565 1.00 79.00 87 SER A N 1
ATOM 678 C CA . SER A 1 87 ? -12.574 5.415 14.965 1.00 79.00 87 SER A CA 1
ATOM 679 C C . SER A 1 87 ? -12.483 4.317 13.902 1.00 79.00 87 SER A C 1
ATOM 681 O O . SER A 1 87 ? -11.843 4.528 12.872 1.00 79.00 87 SER A O 1
ATOM 683 N N . GLY A 1 88 ? -13.177 3.190 14.086 1.00 80.81 88 GLY A N 1
ATOM 684 C CA . GLY A 1 88 ? -13.310 2.141 13.073 1.00 80.81 88 GLY A CA 1
ATOM 685 C C . GLY A 1 88 ? -13.965 2.645 11.783 1.00 80.81 88 GLY A C 1
ATOM 686 O O . GLY A 1 88 ? -13.443 2.409 10.689 1.00 80.81 88 GLY A O 1
ATOM 687 N N . TYR A 1 89 ? -15.059 3.408 11.889 1.00 76.62 89 TYR A N 1
ATOM 688 C CA . TYR A 1 89 ? -15.698 4.030 10.723 1.00 76.62 89 TYR A CA 1
ATOM 689 C C . TYR A 1 89 ? -14.786 5.044 10.030 1.00 76.62 89 TYR A C 1
ATOM 691 O O . TYR A 1 89 ? -14.613 4.973 8.814 1.00 76.62 89 TYR A O 1
ATOM 699 N N . ALA A 1 90 ? -14.153 5.943 10.788 1.00 81.12 90 ALA A N 1
ATOM 700 C CA . ALA A 1 90 ? -13.225 6.930 10.236 1.00 81.12 90 ALA A CA 1
ATOM 701 C C . ALA A 1 90 ? -12.025 6.269 9.531 1.00 81.12 90 ALA A C 1
ATOM 703 O O . ALA A 1 90 ? -11.642 6.677 8.435 1.00 81.12 90 ALA A O 1
ATOM 704 N N . SER A 1 91 ? -11.466 5.211 10.125 1.00 79.69 91 SER A N 1
ATOM 705 C CA . SER A 1 91 ? -10.384 4.412 9.538 1.00 79.69 91 SER A CA 1
ATOM 706 C C . SER A 1 91 ? -10.813 3.756 8.222 1.00 79.69 91 SER A C 1
ATOM 708 O O . SER A 1 91 ? -10.092 3.830 7.229 1.00 79.69 91 SER A O 1
ATOM 710 N N . SER A 1 92 ? -12.021 3.189 8.184 1.00 78.62 92 SER A N 1
ATOM 711 C CA . SER A 1 92 ? -12.577 2.573 6.973 1.00 78.62 92 SER A CA 1
ATOM 712 C C . SER A 1 92 ? -12.792 3.605 5.864 1.00 78.62 92 SER A C 1
ATOM 714 O O . SER A 1 92 ? -12.411 3.367 4.723 1.00 78.62 92 SER A O 1
ATOM 716 N N . LEU A 1 93 ? -13.331 4.783 6.196 1.00 80.06 93 LEU A N 1
ATOM 717 C CA . LEU A 1 93 ? -13.513 5.885 5.246 1.00 80.06 93 LEU A CA 1
ATOM 718 C C . LEU A 1 93 ? -12.173 6.375 4.674 1.00 80.06 93 LEU A C 1
ATOM 720 O O . LEU A 1 93 ? -12.053 6.620 3.470 1.00 80.06 93 LEU A O 1
ATOM 724 N N . LYS A 1 94 ? -11.153 6.491 5.533 1.00 84.88 94 LYS A N 1
ATOM 725 C CA . LYS A 1 94 ? -9.793 6.846 5.121 1.00 84.88 94 LYS A CA 1
ATOM 726 C C . LYS A 1 94 ? -9.241 5.816 4.135 1.00 84.88 94 LYS A C 1
ATOM 728 O O . LYS A 1 94 ? -8.760 6.206 3.075 1.00 84.88 94 LYS A O 1
ATOM 733 N N . ALA A 1 95 ? -9.353 4.526 4.450 1.00 84.69 95 ALA A N 1
ATOM 734 C CA . ALA A 1 95 ? -8.906 3.456 3.563 1.00 84.69 95 ALA A CA 1
ATOM 735 C C . ALA A 1 95 ? -9.645 3.491 2.212 1.00 84.69 95 ALA A C 1
ATOM 737 O O . ALA A 1 95 ? -9.001 3.471 1.170 1.00 84.69 95 ALA A O 1
ATOM 738 N N . CYS A 1 96 ? -10.973 3.664 2.201 1.00 82.50 96 CYS A N 1
ATOM 739 C CA . CYS A 1 96 ? -11.748 3.804 0.961 1.00 82.50 96 CYS A CA 1
ATOM 740 C C . CYS A 1 96 ? -11.297 4.997 0.102 1.00 82.50 96 CYS A C 1
ATOM 742 O O . CYS A 1 96 ? -11.221 4.885 -1.120 1.00 82.50 96 CYS A O 1
ATOM 744 N N . THR A 1 97 ? -10.977 6.133 0.728 1.00 86.88 97 THR A N 1
ATOM 745 C CA . THR A 1 97 ? -10.458 7.311 0.013 1.00 86.88 97 THR A CA 1
ATOM 746 C C . THR A 1 97 ? -9.121 7.011 -0.660 1.00 86.88 97 THR A C 1
ATOM 748 O O . THR A 1 97 ? -8.915 7.383 -1.816 1.00 86.88 97 THR A O 1
ATOM 751 N N . HIS A 1 98 ? -8.209 6.330 0.038 1.00 87.50 98 HIS A N 1
ATOM 752 C CA . HIS A 1 98 ? -6.933 5.942 -0.557 1.00 87.50 98 HIS A CA 1
ATOM 753 C C . HIS A 1 98 ? -7.116 4.932 -1.692 1.00 87.50 98 HIS A C 1
ATOM 755 O O . HIS A 1 98 ? -6.578 5.156 -2.772 1.00 87.50 98 HIS A O 1
ATOM 761 N N . LEU A 1 99 ? -7.973 3.923 -1.512 1.00 88.38 99 LEU A N 1
ATOM 762 C CA . LEU A 1 99 ? -8.313 2.962 -2.562 1.00 88.38 99 LEU A CA 1
ATOM 763 C C . LEU A 1 99 ? -8.840 3.629 -3.831 1.00 88.38 99 LEU A C 1
ATOM 765 O O . LEU A 1 99 ? -8.432 3.272 -4.935 1.00 88.38 99 LEU A O 1
ATOM 769 N N . TYR A 1 100 ? -9.721 4.620 -3.686 1.00 88.06 100 TYR A N 1
ATOM 770 C CA . TYR A 1 100 ? -10.210 5.393 -4.823 1.00 88.06 100 TYR A CA 1
ATOM 771 C C . TYR A 1 100 ? -9.071 6.144 -5.528 1.00 88.06 100 TYR A C 1
ATOM 773 O O . TYR A 1 100 ? -8.934 6.059 -6.750 1.00 88.06 100 TYR A O 1
ATOM 781 N N . ASN A 1 101 ? -8.229 6.847 -4.767 1.00 89.88 101 ASN A N 1
ATOM 782 C CA . ASN A 1 101 ? -7.107 7.610 -5.317 1.00 89.88 101 ASN A CA 1
ATOM 783 C C . ASN A 1 101 ? -6.090 6.715 -6.042 1.00 89.88 101 ASN A C 1
ATOM 785 O O . ASN A 1 101 ? -5.654 7.052 -7.147 1.00 89.88 101 ASN A O 1
ATOM 789 N N . ASP A 1 102 ? -5.743 5.572 -5.454 1.00 91.06 102 ASP A N 1
ATOM 790 C CA . ASP A 1 102 ? -4.820 4.602 -6.042 1.00 91.06 102 ASP A CA 1
ATOM 791 C C . ASP A 1 102 ? -5.428 3.953 -7.289 1.00 91.06 102 ASP A C 1
ATOM 793 O O . ASP A 1 102 ? -4.760 3.857 -8.321 1.00 91.06 102 ASP A O 1
ATOM 797 N N . GLY A 1 103 ? -6.724 3.627 -7.262 1.00 90.25 103 GLY A N 1
ATOM 798 C CA . GLY A 1 103 ? -7.458 3.145 -8.431 1.00 90.25 103 GLY A CA 1
ATOM 799 C C . GLY A 1 103 ? -7.409 4.131 -9.603 1.00 90.25 103 GLY A C 1
ATOM 800 O O . GLY A 1 103 ? -7.028 3.762 -10.716 1.00 90.25 103 GLY A O 1
ATOM 801 N N . VAL A 1 104 ? -7.712 5.411 -9.362 1.00 93.75 104 VAL A N 1
ATOM 802 C CA . VAL A 1 104 ? -7.623 6.463 -10.393 1.00 93.75 104 VAL A CA 1
ATOM 803 C C . VAL A 1 104 ? -6.194 6.589 -10.930 1.00 93.75 104 VAL A C 1
ATOM 805 O O . VAL A 1 104 ? -5.987 6.674 -12.145 1.00 93.75 104 VAL A O 1
ATOM 808 N N . ARG A 1 105 ? -5.187 6.566 -10.050 1.00 94.00 105 ARG A N 1
ATOM 809 C CA . ARG A 1 105 ? -3.774 6.637 -10.447 1.00 94.00 105 ARG A CA 1
ATOM 810 C C . ARG A 1 105 ? -3.367 5.454 -11.327 1.00 94.00 105 ARG A C 1
ATOM 812 O O . ARG A 1 105 ? -2.650 5.665 -12.311 1.00 94.00 105 ARG A O 1
ATOM 819 N N . ILE A 1 106 ? -3.828 4.245 -11.015 1.00 94.69 106 ILE A N 1
ATOM 820 C CA . ILE A 1 106 ? -3.600 3.043 -11.824 1.00 94.69 106 ILE A CA 1
ATOM 821 C C . ILE A 1 106 ? -4.194 3.225 -13.220 1.00 94.69 106 ILE A C 1
ATOM 823 O O . ILE A 1 106 ? -3.461 3.091 -14.199 1.00 94.69 106 ILE A O 1
ATOM 827 N N . PHE A 1 107 ? -5.468 3.619 -13.337 1.00 93.81 107 PHE A N 1
ATOM 828 C CA . PHE A 1 107 ? -6.113 3.830 -14.641 1.00 93.81 107 PHE A CA 1
ATOM 829 C C . PHE A 1 107 ? -5.378 4.863 -15.502 1.00 93.81 107 PHE A C 1
ATOM 831 O O . PHE A 1 107 ? -5.102 4.622 -16.681 1.00 93.81 107 PHE A O 1
ATOM 838 N N . LEU A 1 108 ? -4.990 5.995 -14.911 1.00 95.75 108 LEU A N 1
ATOM 839 C CA . LEU A 1 108 ? -4.206 7.015 -15.610 1.00 95.75 108 LEU A CA 1
ATOM 840 C C . LEU A 1 108 ? -2.834 6.486 -16.048 1.00 95.75 108 LEU A C 1
ATOM 842 O O . LEU A 1 108 ? -2.354 6.825 -17.132 1.00 95.75 108 LEU A O 1
ATOM 846 N N . THR A 1 109 ? -2.194 5.664 -15.218 1.00 95.56 109 THR A N 1
ATOM 847 C CA . THR A 1 109 ? -0.885 5.074 -15.522 1.00 95.56 109 THR A CA 1
ATOM 848 C C . THR A 1 109 ? -0.987 4.027 -16.627 1.00 95.56 109 THR A C 1
ATOM 850 O O . THR A 1 109 ? -0.148 4.044 -17.521 1.00 95.56 109 THR A O 1
ATOM 853 N N . LEU A 1 110 ? -2.034 3.198 -16.651 1.00 94.94 110 LEU A N 1
ATOM 854 C CA . LEU A 1 110 ? -2.303 2.262 -17.750 1.00 94.94 110 LEU A CA 1
ATOM 855 C C . LEU A 1 110 ? -2.497 2.995 -19.083 1.00 94.94 110 LEU A C 1
ATOM 857 O O . LEU A 1 110 ? -1.904 2.615 -20.092 1.00 94.94 110 LEU A O 1
ATOM 861 N N . GLY A 1 111 ? -3.251 4.099 -19.089 1.00 94.44 111 GLY A N 1
ATOM 862 C CA . GLY A 1 111 ? -3.399 4.933 -20.285 1.00 94.44 111 GLY A CA 1
ATOM 863 C C . GLY A 1 111 ? -2.067 5.527 -20.766 1.00 94.44 111 GLY A C 1
ATOM 864 O O . GLY A 1 111 ? -1.786 5.554 -21.965 1.00 94.44 111 GLY A O 1
ATOM 865 N N . LYS A 1 112 ? -1.209 5.970 -19.837 1.00 95.00 112 LYS A N 1
ATOM 866 C CA . LYS A 1 112 ? 0.147 6.455 -20.151 1.00 95.00 112 LYS A CA 1
ATOM 867 C C . LYS A 1 112 ? 1.070 5.338 -20.638 1.00 95.00 112 LYS A C 1
ATOM 869 O O . LYS A 1 112 ? 1.858 5.579 -21.545 1.00 95.00 112 LYS A O 1
ATOM 874 N N . LEU A 1 113 ? 0.959 4.140 -20.069 1.00 94.56 113 LEU A N 1
ATOM 875 C CA . LEU A 1 113 ? 1.698 2.949 -20.478 1.00 94.56 113 LEU A CA 1
ATOM 876 C C . LEU A 1 113 ? 1.362 2.568 -21.923 1.00 94.56 113 LEU A C 1
ATOM 878 O O . LEU A 1 113 ? 2.274 2.394 -22.723 1.00 94.56 113 LEU A O 1
ATOM 882 N N . GLY A 1 114 ? 0.076 2.537 -22.288 1.00 92.19 114 GLY A N 1
ATOM 883 C CA . GLY A 1 114 ? -0.348 2.279 -23.668 1.00 92.19 114 GLY A CA 1
ATOM 884 C C . GLY A 1 114 ? 0.241 3.284 -24.665 1.00 92.19 114 GLY A C 1
ATOM 885 O O . GLY A 1 114 ? 0.788 2.891 -25.693 1.00 92.19 114 GLY A O 1
ATOM 886 N N . LYS A 1 115 ? 0.226 4.580 -24.325 1.00 94.06 115 LYS A N 1
ATOM 887 C CA . LYS A 1 115 ? 0.878 5.625 -25.136 1.00 94.06 115 LYS A CA 1
ATOM 888 C C . LYS A 1 115 ? 2.400 5.462 -25.198 1.00 94.06 115 LYS A C 1
ATOM 890 O O . LYS A 1 115 ? 2.994 5.680 -26.247 1.00 94.06 115 LYS A O 1
ATOM 895 N N . ALA A 1 116 ? 3.039 5.081 -24.093 1.00 92.56 116 ALA A N 1
ATOM 896 C CA . ALA A 1 116 ? 4.481 4.845 -24.050 1.00 92.56 116 ALA A CA 1
ATOM 897 C C . ALA A 1 116 ? 4.889 3.677 -24.959 1.00 92.56 116 ALA A C 1
ATOM 899 O O . ALA A 1 116 ? 5.870 3.800 -25.682 1.00 92.56 116 ALA A O 1
ATOM 900 N N . ILE A 1 117 ? 4.101 2.598 -24.983 1.00 92.06 117 ILE A N 1
ATOM 901 C CA . ILE A 1 117 ? 4.302 1.458 -25.888 1.00 92.06 117 ILE A CA 1
ATOM 902 C C . ILE A 1 117 ? 4.196 1.893 -27.356 1.00 92.06 117 ILE A C 1
ATOM 904 O O . ILE A 1 117 ? 5.028 1.502 -28.170 1.00 92.06 117 ILE A O 1
ATOM 908 N N . GLN A 1 118 ? 3.208 2.726 -27.695 1.00 92.12 118 GLN A N 1
ATOM 909 C CA . GLN A 1 118 ? 3.038 3.240 -29.059 1.00 92.12 118 GLN A CA 1
ATOM 910 C C . GLN A 1 118 ? 4.195 4.153 -29.490 1.00 92.12 118 GLN A C 1
ATOM 912 O O . GLN A 1 118 ? 4.673 4.050 -30.616 1.00 92.12 118 GLN A O 1
ATOM 917 N N . ASN A 1 119 ? 4.662 5.026 -28.593 1.00 91.56 119 ASN A N 1
ATOM 918 C CA . ASN A 1 119 ? 5.690 6.021 -28.904 1.00 91.56 119 ASN A CA 1
ATOM 919 C C . ASN A 1 119 ? 7.123 5.468 -28.832 1.00 91.56 119 ASN A C 1
ATOM 921 O O . ASN A 1 119 ? 8.012 5.994 -29.497 1.00 91.56 119 ASN A O 1
ATOM 925 N N . ASN A 1 120 ? 7.365 4.436 -28.019 1.00 90.69 120 ASN A N 1
ATOM 926 C CA . ASN A 1 120 ? 8.669 3.797 -27.853 1.00 90.69 120 ASN A CA 1
ATOM 927 C C . ASN A 1 120 ? 8.532 2.260 -27.840 1.00 90.69 120 ASN A C 1
ATOM 929 O O . ASN A 1 120 ? 8.715 1.629 -26.796 1.00 90.69 120 ASN A O 1
ATOM 933 N N . PRO A 1 121 ? 8.240 1.624 -28.989 1.00 88.06 121 PRO A N 1
ATOM 934 C CA . PRO A 1 121 ? 8.019 0.177 -29.054 1.00 88.06 121 PRO A CA 1
ATOM 935 C C . PRO A 1 121 ? 9.265 -0.633 -28.663 1.00 88.06 121 PRO A C 1
ATOM 937 O O . PRO A 1 121 ? 9.154 -1.677 -28.023 1.00 88.06 121 PRO A O 1
ATOM 940 N N . GLN A 1 122 ? 10.466 -0.124 -28.967 1.00 89.81 122 GLN A N 1
ATOM 941 C CA . GLN A 1 122 ? 11.724 -0.736 -28.518 1.00 89.81 122 GLN A CA 1
ATOM 942 C C . GLN A 1 122 ? 11.899 -0.689 -26.992 1.00 89.81 122 GLN A C 1
ATOM 944 O O . GLN A 1 122 ? 12.620 -1.517 -26.443 1.00 89.81 122 GLN A O 1
ATOM 949 N N . GLY A 1 123 ? 11.228 0.242 -26.303 1.00 87.44 123 GLY A N 1
ATOM 950 C CA . GLY A 1 123 ? 11.289 0.406 -24.853 1.00 87.44 123 GLY A CA 1
ATOM 951 C C . GLY A 1 123 ? 10.831 -0.830 -24.089 1.00 87.44 123 GLY A C 1
ATOM 952 O O . GLY A 1 123 ? 11.340 -1.084 -23.003 1.00 87.44 123 GLY A O 1
ATOM 953 N N . ILE A 1 124 ? 9.939 -1.638 -24.679 1.00 86.81 124 ILE A N 1
ATOM 954 C CA . ILE A 1 124 ? 9.505 -2.916 -24.101 1.00 86.81 124 ILE A CA 1
ATOM 955 C C . ILE A 1 124 ? 10.701 -3.856 -23.949 1.00 86.81 124 ILE A C 1
ATOM 957 O O . ILE A 1 124 ? 11.010 -4.315 -22.854 1.00 86.81 124 ILE A O 1
ATOM 961 N N . VAL A 1 125 ? 11.397 -4.117 -25.056 1.00 85.19 125 VAL A N 1
ATOM 962 C CA . VAL A 1 125 ? 12.535 -5.044 -25.083 1.00 85.19 125 VAL A CA 1
ATOM 963 C C . VAL A 1 125 ? 13.733 -4.437 -24.356 1.00 85.19 125 VAL A C 1
ATOM 965 O O . VAL A 1 125 ? 14.433 -5.131 -23.624 1.00 85.19 125 VAL A O 1
ATOM 968 N N . ALA A 1 126 ? 13.943 -3.125 -24.489 1.00 85.44 126 ALA A N 1
ATOM 969 C CA . ALA A 1 126 ? 15.030 -2.426 -23.819 1.00 85.44 126 ALA A CA 1
ATOM 970 C C . ALA A 1 126 ? 14.914 -2.465 -22.285 1.00 85.44 126 ALA A C 1
ATOM 972 O O . ALA A 1 126 ? 15.931 -2.484 -21.596 1.00 85.44 126 ALA A O 1
ATOM 973 N N . SER A 1 127 ? 13.702 -2.516 -21.727 1.00 84.38 127 SER A N 1
ATOM 974 C CA . SER A 1 127 ? 13.515 -2.633 -20.279 1.00 84.38 127 SER A CA 1
ATOM 975 C C . SER A 1 127 ? 13.395 -4.074 -19.773 1.00 84.38 127 SER A C 1
ATOM 977 O O . SER A 1 127 ? 13.350 -4.270 -18.562 1.00 84.38 127 SER A O 1
ATOM 979 N N . MET A 1 128 ? 13.409 -5.102 -20.637 1.00 78.50 128 MET A N 1
ATOM 980 C CA . MET A 1 128 ? 13.347 -6.512 -20.199 1.00 78.50 128 MET A CA 1
ATOM 981 C C . MET A 1 128 ? 14.529 -6.916 -19.309 1.00 78.50 128 MET A C 1
ATOM 983 O O . MET A 1 128 ? 14.351 -7.692 -18.376 1.00 78.50 128 MET A O 1
ATOM 987 N N . ASN A 1 129 ? 15.716 -6.345 -19.542 1.00 69.81 129 ASN A N 1
ATOM 988 C CA . ASN A 1 129 ? 16.901 -6.592 -18.712 1.00 69.81 129 ASN A CA 1
ATOM 989 C C . ASN A 1 129 ? 16.812 -5.958 -17.311 1.00 69.81 129 ASN A C 1
ATOM 991 O O . ASN A 1 129 ? 17.687 -6.186 -16.475 1.00 69.81 129 ASN A O 1
ATOM 995 N N . MET A 1 130 ? 15.770 -5.166 -17.018 1.00 72.38 130 MET A N 1
ATOM 996 C CA . MET A 1 130 ? 15.481 -4.701 -15.660 1.00 72.38 130 MET A CA 1
ATOM 997 C C . MET A 1 130 ? 14.885 -5.869 -14.870 1.00 72.38 130 MET A C 1
ATOM 999 O O . MET A 1 130 ? 13.667 -6.020 -14.801 1.00 72.38 130 MET A O 1
ATOM 1003 N N . ASN A 1 131 ? 15.808 -6.666 -14.322 1.00 61.88 131 ASN A N 1
ATOM 1004 C CA . ASN A 1 131 ? 15.795 -8.048 -13.814 1.00 61.88 131 ASN A CA 1
ATOM 1005 C C . ASN A 1 131 ? 14.546 -8.645 -13.130 1.00 61.88 131 ASN A C 1
ATOM 1007 O O . ASN A 1 131 ? 14.597 -9.802 -12.732 1.00 61.88 131 ASN A O 1
ATOM 1011 N N . ASN A 1 132 ? 13.447 -7.911 -12.956 1.00 81.38 132 ASN A N 1
ATOM 1012 C CA . ASN A 1 132 ? 12.179 -8.485 -12.510 1.00 81.38 132 ASN A CA 1
ATOM 1013 C C . ASN A 1 132 ? 10.937 -7.592 -12.721 1.00 81.38 132 ASN A C 1
ATOM 1015 O O . ASN A 1 132 ? 9.838 -7.988 -12.347 1.00 81.38 132 ASN A O 1
ATOM 1019 N N . LEU A 1 133 ? 11.057 -6.382 -13.288 1.00 88.31 133 LEU A N 1
ATOM 1020 C CA . LEU A 1 133 ? 9.999 -5.358 -13.191 1.00 88.31 133 LEU A CA 1
ATOM 1021 C C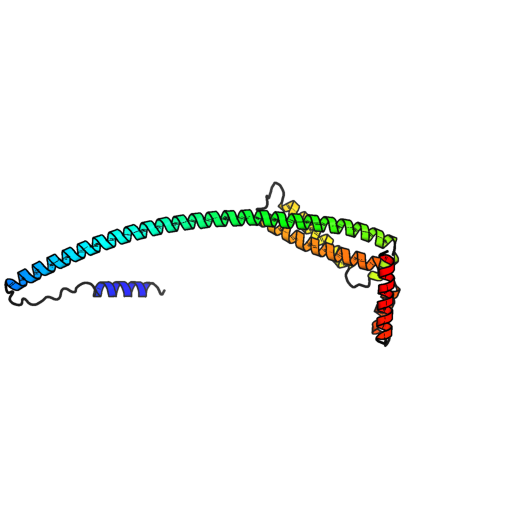 . LEU A 1 133 ? 8.662 -5.786 -13.824 1.00 88.31 133 LEU A C 1
ATOM 1023 O O . LEU A 1 133 ? 7.595 -5.492 -13.285 1.00 88.31 133 LEU A O 1
ATOM 1027 N N . TYR A 1 134 ? 8.715 -6.501 -14.947 1.00 87.00 134 TYR A N 1
ATOM 1028 C CA . TYR A 1 134 ? 7.529 -7.034 -15.623 1.00 87.00 134 TYR A CA 1
ATOM 1029 C C . TYR A 1 134 ? 6.834 -8.119 -14.798 1.00 87.00 134 TYR A C 1
ATOM 1031 O O . TYR A 1 134 ? 5.619 -8.067 -14.609 1.00 87.00 134 TYR A O 1
ATOM 1039 N N . ILE A 1 135 ? 7.613 -9.076 -14.288 1.00 87.75 135 ILE A N 1
ATOM 1040 C CA . ILE A 1 135 ? 7.106 -10.199 -13.495 1.00 87.75 135 ILE A CA 1
ATOM 1041 C C . ILE A 1 135 ? 6.557 -9.702 -12.160 1.00 87.75 135 ILE A C 1
ATOM 1043 O O . ILE A 1 135 ? 5.471 -10.112 -11.763 1.00 87.75 135 ILE A O 1
ATOM 1047 N N . GLU A 1 136 ? 7.242 -8.766 -11.506 1.00 89.38 136 GLU A N 1
ATOM 1048 C CA . GLU A 1 136 ? 6.759 -8.128 -10.280 1.00 89.38 136 GLU A CA 1
ATOM 1049 C C . GLU A 1 136 ? 5.455 -7.383 -10.529 1.00 89.38 136 GLU A C 1
ATOM 1051 O O . GLU A 1 136 ? 4.484 -7.626 -9.830 1.00 89.38 136 GLU A O 1
ATOM 1056 N N . THR A 1 137 ? 5.380 -6.540 -11.563 1.00 90.31 137 THR A N 1
ATOM 1057 C CA . THR A 1 137 ? 4.143 -5.799 -11.863 1.00 90.31 137 THR A CA 1
ATOM 1058 C C . THR A 1 137 ? 2.965 -6.742 -12.138 1.00 90.31 137 THR A C 1
ATOM 1060 O O . THR A 1 137 ? 1.852 -6.477 -11.687 1.00 90.31 137 THR A O 1
ATOM 1063 N N . ALA A 1 138 ? 3.198 -7.854 -12.845 1.00 89.12 138 ALA A N 1
ATOM 1064 C CA . ALA A 1 138 ? 2.174 -8.866 -13.097 1.00 89.12 138 ALA A CA 1
ATOM 1065 C C . ALA A 1 138 ? 1.779 -9.630 -11.823 1.00 89.12 138 ALA A C 1
ATOM 1067 O O . ALA A 1 138 ? 0.596 -9.876 -11.596 1.00 89.12 138 ALA A O 1
ATOM 1068 N N . THR A 1 139 ? 2.749 -9.972 -10.976 1.00 92.00 139 THR A N 1
ATOM 1069 C CA . THR A 1 139 ? 2.504 -10.672 -9.709 1.00 92.00 139 THR A CA 1
ATOM 1070 C C . THR A 1 139 ? 1.708 -9.792 -8.750 1.00 92.00 139 THR A C 1
ATOM 1072 O O . THR A 1 139 ? 0.713 -10.250 -8.201 1.00 92.00 139 THR A O 1
ATOM 1075 N N . GLU A 1 140 ? 2.071 -8.513 -8.616 1.00 92.94 140 GLU A N 1
ATOM 1076 C CA . GLU A 1 140 ? 1.331 -7.546 -7.796 1.00 92.94 140 GLU A CA 1
ATOM 1077 C C . GLU A 1 140 ? -0.110 -7.359 -8.294 1.00 92.94 140 GLU A C 1
ATOM 1079 O O . GLU A 1 140 ? -1.042 -7.306 -7.495 1.00 92.94 140 GLU A O 1
ATOM 1084 N N . LEU A 1 141 ? -0.331 -7.331 -9.615 1.00 91.94 141 LEU A N 1
ATOM 1085 C CA . LEU A 1 141 ? -1.685 -7.285 -10.177 1.00 91.94 141 LEU A CA 1
ATOM 1086 C C . LEU A 1 141 ? -2.512 -8.512 -9.769 1.00 91.94 141 LEU A C 1
ATOM 1088 O O . LEU A 1 141 ? -3.678 -8.375 -9.394 1.00 91.94 141 LEU A O 1
ATOM 1092 N N . VAL A 1 142 ? -1.917 -9.706 -9.839 1.00 91.88 142 VAL A N 1
ATOM 1093 C CA . VAL A 1 142 ? -2.579 -10.947 -9.419 1.00 91.88 142 VAL A CA 1
ATOM 1094 C C . VAL A 1 142 ? -2.881 -10.912 -7.921 1.00 91.88 142 VAL A C 1
ATOM 1096 O O . VAL A 1 142 ? -4.006 -11.225 -7.546 1.00 91.88 142 VAL A O 1
ATOM 1099 N N . SER A 1 143 ? -1.942 -10.473 -7.078 1.00 92.62 143 SER A N 1
ATOM 1100 C CA . SER A 1 143 ? -2.140 -10.324 -5.627 1.00 92.62 143 SER A CA 1
ATOM 1101 C C . SER A 1 143 ? -3.269 -9.350 -5.282 1.00 92.62 143 SER A C 1
ATOM 1103 O O . SER A 1 143 ? -4.115 -9.640 -4.436 1.00 92.62 143 SER A O 1
ATOM 1105 N N . VAL A 1 144 ? -3.334 -8.203 -5.962 1.00 92.62 144 VAL A N 1
ATOM 1106 C CA . VAL A 1 144 ? -4.430 -7.239 -5.793 1.00 92.62 144 VAL A CA 1
ATOM 1107 C C . VAL A 1 144 ? -5.766 -7.862 -6.204 1.00 92.62 144 VAL A C 1
ATOM 1109 O O . VAL A 1 144 ? -6.761 -7.712 -5.493 1.00 92.62 144 VAL A O 1
ATOM 1112 N N . PHE A 1 145 ? -5.806 -8.579 -7.330 1.00 89.88 145 PHE A N 1
ATOM 1113 C CA . PHE A 1 145 ? -7.022 -9.222 -7.826 1.00 89.88 145 PHE A CA 1
ATOM 1114 C C . PHE A 1 145 ? -7.523 -10.334 -6.898 1.00 89.88 145 PHE A C 1
ATOM 1116 O O . PHE A 1 145 ? -8.721 -10.409 -6.623 1.00 89.88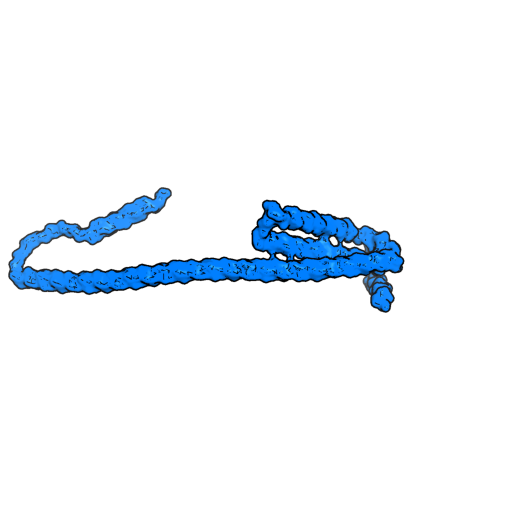 145 PHE A O 1
ATOM 1123 N N . THR A 1 146 ? -6.632 -11.186 -6.388 1.00 91.56 146 THR A N 1
ATOM 1124 C CA . THR A 1 146 ? -7.005 -12.241 -5.437 1.00 91.56 146 THR A CA 1
ATOM 1125 C C . THR A 1 146 ? -7.529 -11.643 -4.139 1.00 91.56 146 THR A C 1
ATOM 1127 O O . THR A 1 146 ? -8.582 -12.062 -3.667 1.00 91.56 146 THR A O 1
ATOM 1130 N N . LEU A 1 147 ? -6.882 -10.598 -3.614 1.00 90.31 147 LEU A N 1
ATOM 1131 C CA . LEU A 1 147 ? -7.325 -9.924 -2.394 1.00 90.31 147 LEU A CA 1
ATOM 1132 C C . LEU A 1 147 ? -8.681 -9.223 -2.583 1.00 90.31 147 LEU A C 1
ATOM 1134 O O . LEU A 1 147 ? -9.539 -9.307 -1.705 1.00 90.31 147 LEU A O 1
ATOM 1138 N N . LEU A 1 148 ? -8.913 -8.592 -3.740 1.00 87.88 148 LEU A N 1
ATOM 1139 C CA . LEU A 1 148 ? -10.221 -8.042 -4.115 1.00 87.88 148 LEU A CA 1
ATOM 1140 C C . LEU A 1 148 ? -11.303 -9.126 -4.158 1.00 87.88 148 LEU A C 1
ATOM 1142 O O . LEU A 1 148 ? -12.365 -8.943 -3.565 1.00 87.88 148 LEU A O 1
ATOM 1146 N N . ASN A 1 149 ? -11.042 -10.255 -4.818 1.00 87.81 149 ASN A N 1
ATOM 1147 C CA . ASN A 1 149 ? -12.006 -11.354 -4.892 1.00 87.81 149 ASN A CA 1
ATOM 1148 C C . ASN A 1 149 ? -12.303 -11.950 -3.517 1.00 87.81 149 ASN A C 1
ATOM 1150 O O . ASN A 1 149 ? -13.468 -12.170 -3.189 1.00 87.81 149 ASN A O 1
ATOM 1154 N N . ASP A 1 150 ? -11.280 -12.147 -2.690 1.00 87.62 150 ASP A N 1
ATOM 1155 C CA . ASP A 1 150 ? -11.438 -12.624 -1.319 1.00 87.62 150 ASP A CA 1
ATOM 1156 C C . ASP A 1 150 ? -12.261 -11.645 -0.477 1.00 87.62 150 ASP A C 1
ATOM 1158 O O . ASP A 1 150 ? -13.123 -12.062 0.299 1.00 87.62 150 ASP A O 1
ATOM 1162 N N . ALA A 1 151 ? -12.019 -10.340 -0.629 1.00 84.44 151 ALA A N 1
ATOM 1163 C CA . ALA A 1 151 ? -12.777 -9.296 0.049 1.00 84.44 151 ALA A CA 1
ATOM 1164 C C . ALA A 1 151 ? -14.253 -9.297 -0.375 1.00 84.44 151 ALA A C 1
ATOM 1166 O O . ALA A 1 151 ? -15.131 -9.176 0.479 1.00 84.44 151 ALA A O 1
ATOM 1167 N N . VAL A 1 152 ? -14.531 -9.470 -1.670 1.00 82.25 152 VAL A N 1
ATOM 1168 C CA . VAL A 1 152 ? -15.894 -9.544 -2.221 1.00 82.25 152 VAL A CA 1
ATOM 1169 C C . VAL A 1 152 ? -16.608 -10.814 -1.759 1.00 82.25 152 VAL A C 1
ATOM 1171 O O . VAL A 1 152 ? -17.740 -10.736 -1.286 1.00 82.25 152 VAL A O 1
ATOM 1174 N N . ALA A 1 153 ? -15.947 -11.972 -1.825 1.00 82.50 153 ALA A N 1
ATOM 1175 C CA . ALA A 1 153 ? -16.513 -13.249 -1.395 1.00 82.50 153 ALA A CA 1
ATOM 1176 C C . ALA A 1 153 ? -16.845 -13.243 0.105 1.00 82.50 153 ALA A C 1
ATOM 1178 O O . ALA A 1 153 ? -17.946 -13.629 0.511 1.00 82.50 153 ALA A O 1
ATOM 1179 N N . LYS A 1 154 ? -15.920 -12.729 0.926 1.00 78.81 154 LYS A N 1
ATOM 1180 C CA . LYS A 1 154 ? -16.128 -12.555 2.368 1.00 78.81 154 LYS A CA 1
ATOM 1181 C C . LYS A 1 154 ? -17.124 -11.454 2.696 1.00 78.81 154 LYS A C 1
ATOM 1183 O O . LYS A 1 154 ? -17.653 -11.478 3.784 1.00 78.81 154 LYS A O 1
ATOM 1188 N N . GLY A 1 155 ? -17.360 -10.481 1.823 1.00 69.00 155 GLY A N 1
ATOM 1189 C CA . GLY A 1 155 ? -18.332 -9.406 2.036 1.00 69.00 155 GLY A CA 1
ATOM 1190 C C . GLY A 1 155 ? -19.754 -9.738 1.575 1.00 69.00 155 GLY A C 1
ATOM 1191 O O . GLY A 1 155 ? -20.601 -8.845 1.583 1.00 69.00 155 GLY A O 1
ATOM 1192 N N . SER A 1 156 ? -20.010 -10.973 1.135 1.00 70.19 156 SER A N 1
ATOM 1193 C CA . SER A 1 156 ? -21.305 -11.393 0.594 1.00 70.19 156 SER A CA 1
ATOM 1194 C C . SER A 1 156 ? -22.413 -11.437 1.655 1.00 70.19 156 SER A C 1
ATOM 1196 O O . SER A 1 156 ? -22.156 -11.476 2.861 1.00 70.19 156 SER A O 1
ATOM 1198 N N . ASN A 1 157 ? -23.668 -11.451 1.192 1.00 61.88 157 ASN A N 1
ATOM 1199 C CA . ASN A 1 157 ? -24.862 -11.424 2.046 1.00 61.88 157 ASN A CA 1
ATOM 1200 C C . ASN A 1 157 ? -24.930 -12.582 3.062 1.00 61.88 157 ASN A C 1
ATOM 1202 O O . ASN A 1 157 ? -25.620 -12.453 4.070 1.00 61.88 157 ASN A O 1
ATOM 1206 N N . GLU A 1 158 ? -24.222 -13.687 2.818 1.00 63.88 158 GLU A N 1
ATOM 1207 C CA . GLU A 1 158 ? -24.211 -14.870 3.688 1.00 63.88 158 GLU A CA 1
ATOM 1208 C C . GLU A 1 158 ? -23.160 -14.794 4.809 1.00 63.88 158 GLU A C 1
ATOM 1210 O O . GLU A 1 158 ? -23.331 -15.431 5.843 1.00 63.88 158 GLU A O 1
ATOM 1215 N N . ASN A 1 159 ? -22.102 -13.987 4.648 1.00 64.06 159 ASN A N 1
ATOM 1216 C CA . ASN A 1 159 ? -21.002 -13.861 5.610 1.00 64.06 159 ASN A CA 1
ATOM 1217 C C . ASN A 1 159 ? -20.653 -12.392 5.847 1.00 64.06 159 ASN A C 1
ATOM 1219 O O . ASN A 1 159 ? -19.596 -11.912 5.471 1.00 64.06 159 ASN A O 1
ATOM 1223 N N . MET A 1 160 ? -21.542 -11.629 6.475 1.00 66.69 160 MET A N 1
ATOM 1224 C CA . MET A 1 160 ? -21.297 -10.201 6.648 1.00 66.69 160 MET A CA 1
ATOM 1225 C C . MET A 1 160 ? -20.079 -9.926 7.555 1.00 66.69 160 MET A C 1
ATOM 1227 O O . MET A 1 160 ? -20.140 -10.132 8.765 1.00 66.69 160 MET A O 1
ATOM 1231 N N . LEU A 1 161 ? -18.996 -9.389 6.977 1.00 72.44 161 LEU A N 1
ATOM 1232 C CA . LEU A 1 161 ? -17.805 -8.960 7.725 1.00 72.44 161 LEU A CA 1
ATOM 1233 C C . LEU A 1 161 ? -18.172 -7.986 8.849 1.00 72.44 161 LEU A C 1
ATOM 1235 O O . LEU A 1 161 ? -18.903 -7.010 8.616 1.00 72.44 161 LEU A O 1
ATOM 1239 N N . THR A 1 162 ? -17.583 -8.187 10.028 1.00 77.25 162 THR A N 1
ATOM 1240 C CA . THR A 1 162 ? -17.653 -7.221 11.132 1.00 77.25 162 THR A CA 1
ATOM 1241 C C . THR A 1 162 ? -16.919 -5.924 10.769 1.00 77.25 162 THR A C 1
ATOM 1243 O O . THR A 1 162 ? -16.055 -5.902 9.890 1.00 77.25 162 THR A O 1
ATOM 1246 N N . GLY A 1 163 ? -17.218 -4.815 11.457 1.00 72.56 163 GLY A N 1
ATOM 1247 C CA . GLY A 1 163 ? -16.571 -3.523 11.180 1.00 72.56 163 GLY A CA 1
ATOM 1248 C C . GLY A 1 163 ? -15.038 -3.583 11.243 1.00 72.56 163 GLY A C 1
ATOM 1249 O O . GLY A 1 163 ? -14.369 -3.035 10.373 1.00 72.56 163 GLY A O 1
ATOM 1250 N N . ALA A 1 164 ? -14.484 -4.319 12.210 1.00 75.38 164 ALA A N 1
ATOM 1251 C CA . ALA A 1 164 ? -13.039 -4.486 12.360 1.00 75.38 164 ALA A CA 1
ATOM 1252 C C . ALA A 1 164 ? -12.413 -5.305 11.217 1.00 75.38 164 ALA A C 1
ATOM 1254 O O . ALA A 1 164 ? -11.350 -4.944 10.706 1.00 75.38 164 ALA A O 1
ATOM 1255 N N . GLU A 1 165 ? -13.072 -6.382 10.784 1.00 79.25 165 GLU A N 1
ATOM 1256 C CA . GLU A 1 165 ? -12.600 -7.201 9.663 1.00 79.25 165 GLU A CA 1
ATOM 1257 C C . GLU A 1 165 ? -12.672 -6.434 8.341 1.00 79.25 165 GLU A C 1
ATOM 1259 O O . GLU A 1 165 ? -11.729 -6.500 7.556 1.00 79.25 165 GLU A O 1
ATOM 1264 N N . ARG A 1 166 ? -13.727 -5.632 8.125 1.00 76.94 166 ARG A N 1
ATOM 1265 C CA . ARG A 1 166 ? -13.824 -4.731 6.963 1.00 76.94 166 ARG A CA 1
ATOM 1266 C C . ARG A 1 166 ? -12.667 -3.748 6.927 1.00 76.94 166 ARG A C 1
ATOM 1268 O O . ARG A 1 166 ? -12.015 -3.630 5.895 1.00 76.94 166 ARG A O 1
ATOM 1275 N N . SER A 1 167 ? -12.384 -3.071 8.042 1.00 81.81 167 SER A N 1
ATOM 1276 C CA . SER A 1 167 ? -11.262 -2.132 8.109 1.00 81.81 167 SER A CA 1
ATOM 1277 C C . SER A 1 167 ? -9.941 -2.829 7.792 1.00 81.81 167 SER A C 1
ATOM 1279 O O . SER A 1 167 ? -9.170 -2.325 6.983 1.00 81.81 167 SER A O 1
ATOM 1281 N N . LYS A 1 168 ? -9.687 -4.006 8.377 1.00 84.31 168 LYS A N 1
ATOM 1282 C CA . LYS A 1 168 ? -8.457 -4.769 8.129 1.00 84.31 168 LYS A CA 1
ATOM 1283 C C . LYS A 1 168 ? -8.308 -5.159 6.656 1.00 84.31 168 LYS A C 1
ATOM 1285 O O . LYS A 1 168 ? -7.232 -4.985 6.093 1.00 84.31 168 LYS A O 1
ATOM 1290 N N . THR A 1 169 ? -9.377 -5.652 6.036 1.00 86.38 169 THR A N 1
ATOM 1291 C CA . THR A 1 169 ? -9.380 -6.006 4.612 1.00 86.38 169 THR A CA 1
ATOM 1292 C C . THR A 1 169 ? -9.142 -4.781 3.731 1.00 86.38 169 THR A C 1
ATOM 1294 O O . THR A 1 169 ? -8.320 -4.853 2.824 1.00 86.38 169 THR A O 1
ATOM 1297 N N . LEU A 1 170 ? -9.788 -3.644 4.018 1.00 87.19 170 LEU A N 1
ATOM 1298 C CA . LEU A 1 170 ? -9.583 -2.399 3.267 1.00 87.19 170 LEU A CA 1
ATOM 1299 C C . LEU A 1 170 ? -8.136 -1.899 3.355 1.00 87.19 170 LEU A C 1
ATOM 1301 O O . LEU A 1 170 ? -7.591 -1.453 2.351 1.00 87.19 170 LEU A O 1
ATOM 1305 N N . TRP A 1 171 ? -7.503 -2.001 4.527 1.00 87.81 171 TRP A N 1
ATOM 1306 C CA . TRP A 1 171 ? -6.092 -1.642 4.699 1.00 87.81 171 TRP A CA 1
ATOM 1307 C C . TRP A 1 171 ? -5.150 -2.578 3.941 1.00 87.81 171 TRP A C 1
ATOM 1309 O O . TRP A 1 171 ? -4.264 -2.104 3.240 1.00 87.81 171 TRP A O 1
ATOM 1319 N N . ALA A 1 172 ? -5.372 -3.892 4.010 1.00 90.12 172 ALA A N 1
ATOM 1320 C CA . ALA A 1 172 ? -4.568 -4.847 3.249 1.00 90.12 172 ALA A CA 1
ATOM 1321 C C . ALA A 1 172 ? -4.683 -4.608 1.732 1.00 90.12 172 ALA A C 1
ATOM 1323 O O . ALA A 1 172 ? -3.693 -4.676 1.007 1.00 90.12 172 ALA A O 1
ATOM 1324 N N . LEU A 1 173 ? -5.888 -4.272 1.265 1.00 90.19 173 LEU A N 1
ATOM 1325 C CA . LEU A 1 173 ? -6.140 -3.927 -0.130 1.00 90.19 173 LEU A CA 1
ATOM 1326 C C . LEU A 1 173 ? -5.430 -2.636 -0.524 1.00 90.19 173 LEU A C 1
ATOM 1328 O O . LEU A 1 173 ? -4.828 -2.574 -1.589 1.00 90.19 173 LEU A O 1
ATOM 1332 N N . ASN A 1 174 ? -5.466 -1.632 0.350 1.00 89.94 174 ASN A N 1
ATOM 1333 C CA . ASN A 1 174 ? -4.785 -0.364 0.147 1.00 89.94 174 ASN A CA 1
ATOM 1334 C C . ASN A 1 174 ? -3.276 -0.541 -0.030 1.00 89.94 174 ASN A C 1
ATOM 1336 O O . ASN A 1 174 ? -2.701 -0.007 -0.976 1.00 89.94 174 ASN A O 1
ATOM 1340 N N . ASP A 1 175 ? -2.645 -1.314 0.849 1.00 91.19 175 ASP A N 1
ATOM 1341 C CA . ASP A 1 175 ? -1.197 -1.510 0.809 1.00 91.19 175 ASP A CA 1
ATOM 1342 C C . ASP A 1 175 ? -0.771 -2.207 -0.493 1.00 91.19 175 ASP A C 1
ATOM 1344 O O . ASP A 1 175 ? 0.108 -1.716 -1.202 1.00 91.19 175 ASP A O 1
ATOM 1348 N N . GLN A 1 176 ? -1.468 -3.283 -0.872 1.00 92.25 176 GLN A N 1
ATOM 1349 C CA . GLN A 1 176 ? -1.197 -4.007 -2.120 1.00 92.25 176 GLN A CA 1
ATOM 1350 C C . GLN A 1 176 ? -1.467 -3.149 -3.367 1.00 92.25 176 GLN A C 1
ATOM 1352 O O . GLN A 1 176 ? -0.697 -3.176 -4.328 1.00 92.25 176 GLN A O 1
ATOM 1357 N N . LEU A 1 177 ? -2.540 -2.352 -3.365 1.00 92.50 177 LEU A N 1
ATOM 1358 C CA . LEU A 1 177 ? -2.892 -1.491 -4.496 1.00 92.50 177 LEU A CA 1
ATOM 1359 C C . LEU A 1 177 ? -1.868 -0.363 -4.693 1.00 92.50 177 LEU A C 1
ATOM 1361 O O . LEU A 1 177 ? -1.516 -0.040 -5.831 1.00 92.50 177 LEU A O 1
ATOM 1365 N N . SER A 1 178 ? -1.353 0.196 -3.599 1.00 91.62 178 SER A N 1
ATOM 1366 C CA . SER A 1 178 ? -0.280 1.192 -3.612 1.00 91.62 178 SER A CA 1
ATOM 1367 C C . SER A 1 178 ? 1.022 0.611 -4.178 1.00 91.62 178 SER A C 1
ATOM 1369 O O . SER A 1 178 ? 1.657 1.220 -5.052 1.00 91.62 178 SER A O 1
ATOM 1371 N N . ASP A 1 179 ? 1.390 -0.605 -3.765 1.00 92.31 179 ASP A N 1
ATOM 1372 C CA . ASP A 1 179 ? 2.568 -1.305 -4.283 1.00 92.31 179 ASP A CA 1
ATOM 1373 C C . ASP A 1 179 ? 2.446 -1.619 -5.774 1.00 92.31 179 ASP A C 1
ATOM 1375 O O . ASP A 1 179 ? 3.350 -1.285 -6.555 1.00 92.31 179 ASP A O 1
ATOM 1379 N N . PHE A 1 180 ? 1.294 -2.141 -6.197 1.00 94.75 180 PHE A N 1
ATOM 1380 C CA . PHE A 1 180 ? 0.992 -2.335 -7.608 1.00 94.75 180 PHE A CA 1
ATOM 1381 C C . PHE A 1 180 ? 1.057 -1.015 -8.386 1.00 94.75 180 PHE A C 1
ATOM 1383 O O . PHE A 1 180 ? 1.732 -0.939 -9.416 1.00 94.75 180 PHE A O 1
ATOM 1390 N N . SER A 1 181 ? 0.432 0.059 -7.887 1.00 94.06 181 SER A N 1
ATOM 1391 C CA . SER A 1 181 ? 0.458 1.372 -8.543 1.00 94.06 181 SER A CA 1
ATOM 1392 C C . SER A 1 181 ? 1.886 1.880 -8.738 1.00 94.06 181 SER A C 1
ATOM 1394 O O . SER A 1 181 ? 2.185 2.482 -9.775 1.00 94.06 181 SER A O 1
ATOM 1396 N N . ARG A 1 182 ? 2.768 1.673 -7.758 1.00 93.50 182 ARG A N 1
ATOM 1397 C CA . ARG A 1 182 ? 4.173 2.081 -7.825 1.00 93.50 182 ARG A CA 1
ATOM 1398 C C . ARG A 1 182 ? 4.942 1.260 -8.857 1.00 93.50 182 ARG A C 1
ATOM 1400 O O . ARG A 1 182 ? 5.644 1.846 -9.681 1.00 93.50 182 ARG A O 1
ATOM 1407 N N . LYS A 1 183 ? 4.797 -0.069 -8.852 1.00 94.06 183 LYS A N 1
ATOM 1408 C CA . LYS A 1 183 ? 5.449 -0.962 -9.830 1.00 94.06 183 LYS A CA 1
ATOM 1409 C C . LYS A 1 183 ? 4.977 -0.677 -11.251 1.00 94.06 183 LYS A C 1
ATOM 1411 O O . LYS A 1 183 ? 5.802 -0.495 -12.142 1.00 94.06 183 LYS A O 1
ATOM 1416 N N . LEU A 1 184 ? 3.672 -0.492 -11.435 1.00 94.94 184 LEU A N 1
ATOM 1417 C CA . LEU A 1 184 ? 3.085 -0.113 -12.713 1.00 94.94 184 LEU A CA 1
ATOM 1418 C C . LEU A 1 184 ? 3.622 1.235 -13.216 1.00 94.94 184 LEU A C 1
ATOM 1420 O O . LEU A 1 184 ? 3.907 1.389 -14.404 1.00 94.94 184 LEU A O 1
ATOM 1424 N N . HIS A 1 185 ? 3.794 2.211 -12.322 1.00 94.81 185 HIS A N 1
ATOM 1425 C CA . HIS A 1 185 ? 4.373 3.501 -12.686 1.00 94.81 185 HIS A CA 1
ATOM 1426 C C . HIS A 1 185 ? 5.836 3.376 -13.121 1.00 94.81 185 HIS A C 1
ATOM 1428 O O . HIS A 1 185 ? 6.225 3.962 -14.131 1.00 94.81 185 HIS A O 1
ATOM 1434 N N . LEU A 1 186 ? 6.635 2.582 -12.406 1.00 93.25 186 LEU A N 1
ATOM 1435 C CA . LEU A 1 186 ? 8.018 2.295 -12.791 1.00 93.25 186 LEU A CA 1
ATOM 1436 C C . LEU A 1 186 ? 8.089 1.580 -14.141 1.00 93.25 186 LEU A C 1
ATOM 1438 O O . LEU A 1 186 ? 8.908 1.9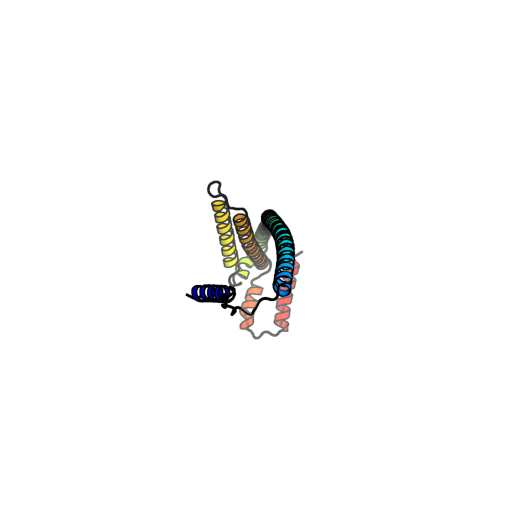51 -14.979 1.00 93.25 186 LEU A O 1
ATOM 1442 N N . LEU A 1 187 ? 7.200 0.614 -14.384 1.00 93.56 187 LEU A N 1
ATOM 1443 C CA . LEU A 1 187 ? 7.105 -0.080 -15.663 1.00 93.56 187 LEU A CA 1
ATOM 1444 C C . LEU A 1 187 ? 6.815 0.904 -16.801 1.00 93.56 187 LEU A C 1
ATOM 1446 O O . LEU A 1 187 ? 7.531 0.923 -17.802 1.00 93.56 187 LEU A O 1
ATOM 1450 N N . TYR A 1 188 ? 5.838 1.789 -16.611 1.00 93.81 188 TYR A N 1
ATOM 1451 C CA . TYR A 1 188 ? 5.544 2.871 -17.548 1.00 93.81 188 TYR A CA 1
ATOM 1452 C C . TYR A 1 188 ? 6.769 3.758 -17.832 1.00 93.81 188 TYR A C 1
ATOM 1454 O O . TYR A 1 188 ? 7.071 4.017 -18.998 1.00 93.81 188 TYR A O 1
ATOM 1462 N N . LEU A 1 189 ? 7.484 4.215 -16.799 1.00 92.75 189 LEU A N 1
ATOM 1463 C CA . LEU A 1 189 ? 8.669 5.059 -16.973 1.00 92.75 189 LEU A CA 1
ATOM 1464 C C . LEU A 1 189 ? 9.787 4.313 -17.706 1.00 92.75 189 LEU A C 1
ATOM 1466 O O . LEU A 1 189 ? 10.425 4.894 -18.582 1.00 92.75 189 LEU A O 1
ATOM 1470 N N . SER A 1 190 ? 9.993 3.033 -17.381 1.00 91.69 190 SER A N 1
ATOM 1471 C CA . SER A 1 190 ? 10.999 2.198 -18.037 1.00 91.69 190 SER A CA 1
ATOM 1472 C C . SER A 1 190 ? 10.730 2.108 -19.537 1.00 91.69 190 SER A C 1
ATOM 1474 O O . SER A 1 190 ? 11.589 2.470 -20.330 1.00 91.69 190 SER A O 1
ATOM 1476 N N . ILE A 1 191 ? 9.504 1.769 -19.938 1.00 92.19 191 ILE A N 1
ATOM 1477 C CA . ILE A 1 191 ? 9.131 1.653 -21.351 1.00 92.19 191 ILE A CA 1
ATOM 1478 C C . ILE A 1 191 ? 9.192 3.015 -22.044 1.00 92.19 191 ILE A C 1
ATOM 1480 O O . ILE A 1 191 ? 9.610 3.101 -23.194 1.00 92.19 191 ILE A O 1
ATOM 1484 N N . ARG A 1 192 ? 8.816 4.103 -21.363 1.00 93.00 192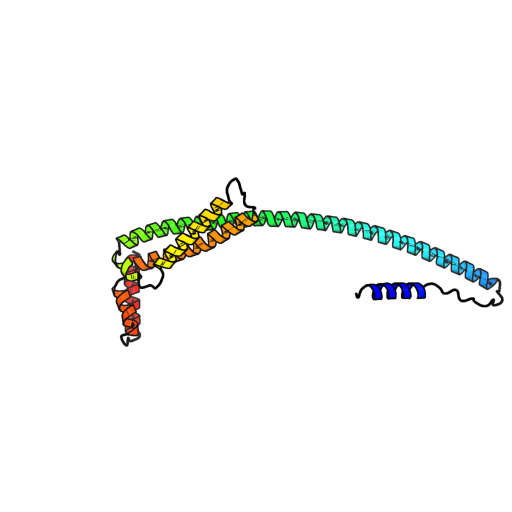 ARG A N 1
ATOM 1485 C CA . ARG A 1 192 ? 8.844 5.443 -21.961 1.00 93.00 192 ARG A CA 1
ATOM 1486 C C . ARG A 1 192 ? 10.261 5.930 -22.268 1.00 93.00 192 ARG A C 1
ATOM 1488 O O . ARG A 1 192 ? 10.436 6.592 -23.287 1.00 93.00 192 ARG A O 1
ATOM 1495 N N . TYR A 1 193 ? 11.234 5.656 -21.400 1.00 90.75 193 TYR A N 1
ATOM 1496 C CA . TYR A 1 193 ? 12.546 6.313 -21.458 1.00 90.75 193 TYR A CA 1
ATOM 1497 C C . TYR A 1 193 ? 13.714 5.402 -21.848 1.00 90.75 193 TYR A C 1
ATOM 1499 O O . TYR A 1 193 ? 14.690 5.913 -22.397 1.00 90.75 193 TYR A O 1
ATOM 1507 N N . TYR A 1 194 ? 13.635 4.088 -21.613 1.00 90.38 194 TYR A N 1
ATOM 1508 C CA . TYR A 1 194 ? 14.733 3.184 -21.961 1.00 90.38 194 TYR A CA 1
ATOM 1509 C C . TYR A 1 194 ? 14.814 2.913 -23.461 1.00 90.38 194 TYR A C 1
ATOM 1511 O O . TYR A 1 194 ? 13.815 2.729 -24.160 1.00 90.38 194 TYR A O 1
ATOM 1519 N N . THR A 1 195 ? 16.051 2.829 -23.937 1.00 90.50 195 THR A N 1
ATOM 1520 C CA . THR A 1 195 ? 16.398 2.500 -25.320 1.00 90.50 195 THR A CA 1
ATOM 1521 C C . THR A 1 195 ? 17.468 1.411 -25.358 1.00 90.50 195 THR A C 1
ATOM 1523 O O . THR A 1 195 ? 18.138 1.144 -24.359 1.00 90.50 195 THR A O 1
ATOM 1526 N N . PHE A 1 196 ? 17.698 0.798 -26.523 1.00 89.69 196 PHE A N 1
ATOM 1527 C CA . PHE A 1 196 ? 18.779 -0.184 -26.677 1.00 89.69 196 PHE A CA 1
ATOM 1528 C C . PHE A 1 196 ? 20.170 0.386 -26.383 1.00 89.69 196 PHE A C 1
ATOM 1530 O O . PHE A 1 196 ? 21.047 -0.348 -25.938 1.00 89.69 196 PHE A O 1
ATOM 1537 N N . ASN A 1 197 ? 20.366 1.694 -26.557 1.00 89.44 197 ASN A N 1
ATOM 1538 C CA . ASN A 1 197 ? 21.605 2.358 -26.167 1.00 89.44 197 ASN A CA 1
ATOM 1539 C C . ASN A 1 197 ? 21.834 2.286 -24.648 1.00 89.44 197 ASN A C 1
ATOM 1541 O O . ASN A 1 197 ? 22.964 2.132 -24.200 1.00 89.44 197 ASN A O 1
ATOM 1545 N N . ASP A 1 198 ? 20.768 2.367 -23.851 1.00 88.56 198 ASP A N 1
ATOM 1546 C CA . ASP A 1 198 ? 20.853 2.260 -22.389 1.00 88.56 198 ASP A CA 1
ATOM 1547 C C . ASP A 1 198 ? 21.148 0.822 -21.958 1.00 88.56 198 ASP A C 1
ATOM 1549 O O . ASP A 1 198 ? 21.973 0.596 -21.075 1.00 88.56 198 ASP A O 1
ATOM 1553 N N . VAL A 1 199 ? 20.561 -0.160 -22.650 1.00 87.12 199 VAL A N 1
ATOM 1554 C CA . VAL A 1 199 ? 20.908 -1.579 -22.471 1.00 87.12 199 VAL A CA 1
ATOM 1555 C C . VAL A 1 199 ? 22.374 -1.830 -22.789 1.00 87.12 199 VAL A C 1
ATOM 1557 O O . VAL A 1 199 ? 23.080 -2.433 -21.984 1.00 87.12 199 VAL A O 1
ATOM 1560 N N . TRP A 1 200 ? 22.840 -1.346 -23.940 1.00 87.50 200 TRP A N 1
ATOM 1561 C CA . TRP A 1 200 ? 24.227 -1.493 -24.362 1.00 87.50 200 TRP A CA 1
ATOM 1562 C C . TRP A 1 200 ? 25.187 -0.883 -23.343 1.00 87.50 200 TRP A C 1
ATOM 1564 O O . TRP A 1 200 ? 26.160 -1.524 -22.948 1.00 87.50 200 TRP A O 1
ATOM 1574 N N . ASN A 1 201 ? 24.887 0.324 -22.856 1.00 86.94 201 ASN A N 1
ATOM 1575 C CA . ASN A 1 201 ? 25.694 0.982 -21.835 1.00 86.94 201 ASN A CA 1
ATOM 1576 C C . ASN A 1 201 ? 25.729 0.199 -20.519 1.00 86.94 201 ASN A C 1
ATOM 1578 O O . ASN A 1 201 ? 26.803 0.058 -19.945 1.00 86.94 201 ASN A O 1
ATOM 1582 N N . ASN A 1 202 ? 24.603 -0.364 -20.077 1.00 84.38 202 ASN A N 1
ATOM 1583 C CA . ASN A 1 202 ? 24.556 -1.180 -18.862 1.00 84.38 202 ASN A CA 1
ATOM 1584 C C . ASN A 1 202 ? 25.347 -2.489 -18.998 1.00 84.38 202 ASN A C 1
ATOM 1586 O O . ASN A 1 202 ? 26.097 -2.837 -18.091 1.00 84.38 202 ASN A O 1
ATOM 1590 N N . VAL A 1 203 ? 25.230 -3.198 -20.126 1.00 84.19 203 VAL A N 1
ATOM 1591 C CA . VAL A 1 203 ? 25.970 -4.453 -20.369 1.00 84.19 203 VAL A CA 1
ATOM 1592 C C . VAL A 1 203 ? 27.477 -4.196 -20.444 1.00 84.19 203 VAL A C 1
ATOM 1594 O O . VAL A 1 203 ? 28.270 -4.944 -19.881 1.00 84.19 203 VAL A O 1
ATOM 1597 N N . THR A 1 204 ? 27.881 -3.107 -21.098 1.00 83.19 204 THR A N 1
ATOM 1598 C CA . THR A 1 204 ? 29.300 -2.768 -21.289 1.00 83.19 204 THR A CA 1
ATOM 1599 C C . THR A 1 204 ? 29.953 -2.102 -20.078 1.00 83.19 204 THR A C 1
ATOM 1601 O O . THR A 1 204 ? 31.178 -2.061 -20.014 1.00 83.19 204 THR A O 1
ATOM 1604 N N . ALA A 1 205 ? 29.180 -1.613 -19.101 1.00 79.12 205 ALA A N 1
ATOM 1605 C CA . ALA A 1 205 ? 29.699 -0.911 -17.923 1.00 79.12 205 ALA A CA 1
ATOM 1606 C C . ALA A 1 205 ? 30.660 -1.742 -17.056 1.00 79.12 205 ALA A C 1
ATOM 1608 O O . ALA A 1 205 ? 31.511 -1.160 -16.395 1.00 79.12 205 ALA A O 1
ATOM 1609 N N . GLY A 1 206 ? 30.539 -3.073 -17.062 1.00 73.94 206 GLY A N 1
ATOM 1610 C CA . GLY A 1 206 ? 31.468 -3.981 -16.372 1.00 73.94 206 GLY A CA 1
ATOM 1611 C C . GLY A 1 206 ? 32.461 -4.691 -17.297 1.00 73.94 206 GLY A C 1
ATOM 1612 O O . GLY A 1 206 ? 33.236 -5.517 -16.828 1.00 73.94 206 GLY A O 1
ATOM 1613 N N . MET A 1 207 ? 32.402 -4.421 -18.606 1.00 80.69 207 MET A N 1
ATOM 1614 C CA . MET A 1 207 ? 33.235 -5.072 -19.627 1.00 80.69 207 MET A CA 1
ATOM 1615 C C . MET A 1 207 ? 34.294 -4.135 -20.216 1.00 80.69 207 MET A C 1
ATOM 1617 O O . MET A 1 207 ? 35.301 -4.611 -20.733 1.00 80.69 207 MET A O 1
ATOM 1621 N N . LEU A 1 208 ? 34.059 -2.822 -20.169 1.00 80.88 208 LEU A N 1
ATOM 1622 C CA . LEU A 1 208 ? 35.028 -1.795 -20.538 1.00 80.88 208 LEU A CA 1
ATOM 1623 C C . LEU A 1 208 ? 35.472 -1.024 -19.296 1.00 80.88 208 LEU A C 1
ATOM 1625 O O . LEU A 1 208 ? 34.633 -0.623 -18.489 1.00 80.88 208 LEU A O 1
ATOM 1629 N N . ASP A 1 209 ? 36.771 -0.736 -19.207 1.00 79.19 209 ASP A N 1
ATOM 1630 C CA . ASP A 1 209 ? 37.306 0.249 -18.266 1.00 79.19 209 ASP A CA 1
ATOM 1631 C C . ASP A 1 209 ? 36.850 1.646 -18.701 1.00 79.19 209 ASP A C 1
ATOM 1633 O O . ASP A 1 209 ? 37.452 2.285 -19.566 1.00 79.19 209 ASP A O 1
ATOM 1637 N N . ARG A 1 210 ? 35.730 2.103 -18.138 1.00 81.19 210 ARG A N 1
ATOM 1638 C CA . ARG A 1 210 ? 35.158 3.423 -18.424 1.00 81.19 210 ARG A CA 1
ATOM 1639 C C . ARG A 1 210 ? 35.695 4.467 -17.461 1.00 81.19 210 ARG A C 1
ATOM 1641 O O . ARG A 1 210 ? 35.713 4.246 -16.251 1.00 81.19 210 ARG A O 1
ATOM 1648 N N . ASP A 1 211 ? 36.048 5.639 -17.988 1.00 87.44 211 ASP A N 1
ATOM 1649 C CA . ASP A 1 211 ? 36.346 6.793 -17.142 1.00 87.44 211 ASP A CA 1
ATOM 1650 C C . ASP A 1 211 ? 35.051 7.416 -16.567 1.00 87.44 211 ASP A C 1
ATOM 1652 O O . ASP A 1 211 ? 33.951 7.288 -17.121 1.00 87.44 211 ASP A O 1
ATOM 1656 N N . ASN A 1 212 ? 35.177 8.111 -15.432 1.00 87.06 212 ASN A N 1
ATOM 1657 C CA . ASN A 1 212 ? 34.043 8.740 -14.742 1.00 87.06 212 ASN A CA 1
ATOM 1658 C C . ASN A 1 212 ? 33.329 9.822 -15.581 1.00 87.06 212 ASN A C 1
ATOM 1660 O O . ASN A 1 212 ? 32.120 10.010 -15.457 1.00 87.06 212 ASN A O 1
ATOM 1664 N N . GLY A 1 213 ? 34.057 10.541 -16.430 1.00 88.62 213 GLY A N 1
ATOM 1665 C CA . GLY A 1 213 ? 33.539 11.496 -17.407 1.00 88.62 213 GLY A CA 1
ATOM 1666 C C . GLY A 1 213 ? 32.759 10.839 -18.551 1.00 88.62 213 GLY A C 1
ATOM 1667 O O . GLY A 1 213 ? 31.725 11.377 -18.957 1.00 88.62 213 GLY A O 1
ATOM 1668 N N . GLU A 1 214 ? 33.164 9.661 -19.035 1.00 88.19 214 GLU A N 1
ATOM 1669 C CA . GLU A 1 214 ? 32.380 8.885 -20.004 1.00 88.19 214 GLU A CA 1
ATOM 1670 C C . GLU A 1 214 ? 31.045 8.451 -19.387 1.00 88.19 214 GLU A C 1
ATOM 1672 O O . GLU A 1 214 ? 29.986 8.679 -19.983 1.00 88.19 214 GLU A O 1
ATOM 1677 N N . ALA A 1 215 ? 31.076 7.918 -18.161 1.00 87.56 215 ALA A N 1
ATOM 1678 C CA . ALA A 1 215 ? 29.871 7.564 -17.413 1.00 87.56 215 ALA A CA 1
ATOM 1679 C C . ALA A 1 215 ? 28.955 8.784 -17.193 1.00 87.56 215 ALA A C 1
ATOM 1681 O O . ALA A 1 215 ? 27.745 8.707 -17.433 1.00 87.56 215 ALA A O 1
ATOM 1682 N N . ALA A 1 216 ? 29.526 9.935 -16.820 1.00 89.94 216 ALA A N 1
ATOM 1683 C CA . ALA A 1 216 ? 28.784 11.182 -16.645 1.00 89.94 216 ALA A CA 1
ATOM 1684 C C . ALA A 1 216 ? 28.134 11.663 -17.952 1.00 89.94 216 ALA A C 1
ATOM 1686 O O . ALA A 1 216 ? 26.973 12.076 -17.953 1.00 89.94 216 ALA A O 1
ATOM 1687 N N . ARG A 1 217 ? 28.837 11.568 -19.088 1.00 90.31 217 ARG A N 1
ATOM 1688 C CA . ARG A 1 217 ? 28.304 11.953 -20.404 1.00 90.31 217 ARG A CA 1
ATOM 1689 C C . ARG A 1 217 ? 27.183 11.021 -20.860 1.00 90.31 217 ARG A C 1
ATOM 1691 O O . ARG A 1 217 ? 26.188 11.493 -21.412 1.00 90.31 217 ARG A O 1
ATOM 1698 N N . ILE A 1 218 ? 27.315 9.718 -20.612 1.00 90.00 218 ILE A N 1
ATOM 1699 C CA . ILE A 1 218 ? 26.267 8.728 -20.891 1.00 90.00 218 ILE A CA 1
ATOM 1700 C C . ILE A 1 218 ? 25.013 9.048 -20.076 1.00 90.00 218 ILE A C 1
ATOM 1702 O O . ILE A 1 218 ? 23.929 9.163 -20.655 1.00 90.00 218 ILE A O 1
ATOM 1706 N N . ALA A 1 219 ? 25.160 9.281 -18.770 1.00 88.75 219 ALA A N 1
ATOM 1707 C CA . ALA A 1 219 ? 24.051 9.686 -17.915 1.00 88.75 219 ALA A CA 1
ATOM 1708 C C . ALA A 1 219 ? 23.411 10.994 -18.412 1.00 88.75 219 ALA A C 1
ATOM 1710 O O . ALA A 1 219 ? 22.204 11.030 -18.639 1.00 88.75 219 ALA A O 1
ATOM 1711 N N . LEU A 1 220 ? 24.201 12.037 -18.688 1.00 92.69 220 LEU A N 1
ATOM 1712 C CA . LEU A 1 220 ? 23.695 13.314 -19.202 1.00 92.69 220 LEU A CA 1
ATOM 1713 C C . LEU A 1 220 ? 22.915 13.145 -20.517 1.00 92.69 220 LEU A C 1
ATOM 1715 O O . LEU A 1 220 ? 21.853 13.740 -20.693 1.00 92.69 220 LEU A O 1
ATOM 1719 N N . SER A 1 221 ? 23.397 12.290 -21.425 1.00 90.75 221 SER A N 1
ATOM 172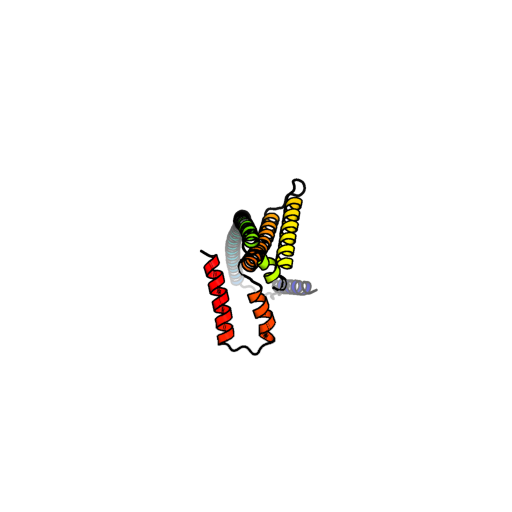0 C CA . SER A 1 221 ? 22.708 12.002 -22.688 1.00 90.75 221 SER A CA 1
ATOM 1721 C C . SER A 1 221 ? 21.344 11.336 -22.472 1.00 90.75 221 SER A C 1
ATOM 1723 O O . SER A 1 221 ? 20.363 11.728 -23.107 1.00 90.75 221 SER A O 1
ATOM 1725 N N . HIS A 1 222 ? 21.251 10.388 -21.533 1.00 89.25 222 HIS A N 1
ATOM 1726 C CA . HIS A 1 222 ? 19.990 9.754 -21.153 1.00 89.25 222 HIS A CA 1
ATOM 1727 C C . HIS A 1 222 ? 19.009 10.787 -20.578 1.00 89.25 222 HIS A C 1
ATOM 1729 O O . HIS A 1 222 ? 17.844 10.822 -20.976 1.00 89.25 222 HIS A O 1
ATOM 1735 N N . TRP A 1 223 ? 19.491 11.696 -19.724 1.00 90.00 223 TRP A N 1
ATOM 1736 C CA . TRP A 1 223 ? 18.680 12.774 -19.153 1.00 90.00 223 TRP A CA 1
ATOM 1737 C C . TRP A 1 223 ? 18.159 13.748 -20.214 1.00 90.00 223 TRP A C 1
ATOM 1739 O O . TRP A 1 223 ? 16.975 14.079 -20.200 1.00 90.00 223 TRP A O 1
ATOM 1749 N N . HIS A 1 224 ? 18.994 14.169 -21.168 1.00 91.62 224 HIS A N 1
ATOM 1750 C CA . HIS A 1 224 ? 18.558 15.030 -22.273 1.00 91.62 224 HIS A CA 1
ATOM 1751 C C . HIS A 1 224 ? 17.474 14.368 -23.132 1.00 91.62 224 HIS A C 1
ATOM 1753 O O . HIS A 1 224 ? 16.484 15.018 -23.475 1.00 91.62 224 HIS A O 1
ATOM 1759 N N . ARG A 1 225 ? 17.613 13.070 -23.444 1.00 89.31 225 ARG A N 1
ATOM 1760 C CA . ARG A 1 225 ? 16.575 12.327 -24.179 1.00 89.31 225 ARG A CA 1
ATOM 1761 C C . ARG A 1 225 ? 15.277 12.230 -23.382 1.00 89.31 225 ARG A C 1
ATOM 1763 O O . ARG A 1 225 ? 14.208 12.467 -23.939 1.00 89.31 225 ARG A O 1
ATOM 1770 N N . ALA A 1 226 ? 15.360 11.934 -22.085 1.00 88.00 226 ALA A N 1
ATOM 1771 C CA . ALA A 1 226 ? 14.186 11.885 -21.222 1.00 88.00 226 ALA A CA 1
ATOM 1772 C C . ALA A 1 226 ? 13.479 13.249 -21.144 1.00 88.00 226 ALA A C 1
ATOM 1774 O O . ALA A 1 226 ? 12.258 13.311 -21.275 1.00 88.00 226 ALA A O 1
ATOM 1775 N N . ALA A 1 227 ? 14.233 14.345 -21.016 1.00 88.50 227 ALA A N 1
ATOM 1776 C CA . ALA A 1 227 ? 13.694 15.703 -20.985 1.00 88.50 227 ALA A CA 1
ATOM 1777 C C . ALA A 1 227 ? 12.993 16.094 -22.298 1.00 88.50 227 ALA A C 1
ATOM 1779 O O . ALA A 1 227 ? 11.926 16.706 -22.264 1.00 88.50 227 ALA A O 1
ATOM 1780 N N . ALA A 1 228 ? 13.541 15.696 -23.450 1.00 86.88 228 ALA A N 1
ATOM 1781 C CA . ALA A 1 228 ? 12.935 15.966 -24.755 1.00 86.88 228 ALA A CA 1
ATOM 1782 C C . ALA A 1 228 ? 11.550 15.315 -24.918 1.00 86.88 228 ALA A C 1
ATOM 1784 O O . ALA A 1 228 ? 10.694 15.859 -25.606 1.00 86.88 228 ALA A O 1
ATOM 1785 N N . LEU A 1 229 ? 11.316 14.181 -24.252 1.00 81.06 229 LEU A N 1
ATOM 1786 C CA . LEU A 1 229 ? 10.052 13.445 -24.295 1.00 81.06 229 LEU A CA 1
ATOM 1787 C C . LEU A 1 229 ? 8.978 14.005 -23.352 1.00 81.06 229 LEU A C 1
ATOM 1789 O O . LEU A 1 229 ? 7.839 13.548 -23.421 1.00 81.06 229 LEU A O 1
ATOM 1793 N N . VAL A 1 230 ? 9.320 14.914 -22.431 1.00 75.94 230 VAL A N 1
ATOM 1794 C CA . VAL A 1 230 ? 8.370 15.529 -21.479 1.00 75.94 230 VAL A CA 1
ATOM 1795 C C . VAL A 1 230 ? 7.623 16.721 -22.098 1.00 75.94 230 VAL A C 1
ATOM 1797 O O . VAL A 1 230 ? 6.573 17.101 -21.581 1.00 75.94 230 VAL A O 1
ATOM 1800 N N . ARG A 1 231 ? 8.150 17.280 -23.192 1.00 57.19 231 ARG A N 1
ATOM 1801 C CA . ARG A 1 231 ? 7.586 18.419 -23.927 1.00 57.19 231 ARG A CA 1
ATOM 1802 C C . ARG A 1 231 ? 6.399 18.016 -24.799 1.00 57.19 231 ARG A C 1
ATOM 1804 O O . ARG A 1 231 ? 5.492 18.864 -24.924 1.00 57.19 231 ARG A O 1
#

Radius of gyration: 42.56 Å; chains: 1; bounding box: 62×44×128 Å

Sequence (231 aa):
MKSRIISLGLVVSLVCLLPQM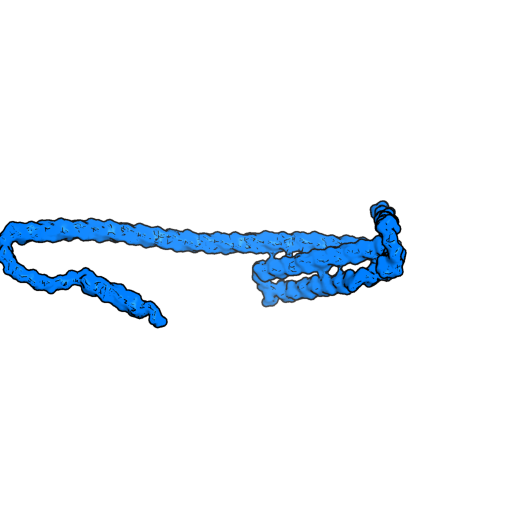AEAQIAASNPLEWTALAEGNELINEQIEKQIKGQTQTALLQNSIATEFNQIHKWEKQYNSYLKTASGYASSLKACTHLYNDGVRIFLTLGKLGKAIQNNPQGIVASMNMNNLYIETATELVSVFTLLNDAVAKGSNENMLTGAERSKTLWALNDQLSDFSRKLHLLYLSIRYYTFNDVWNNVTAGMLDRDNGEAARIALSHWHRAAALVR

Organism: NCBI:txid997888

pLDDT: mean 81.24, std 14.13, range [38.47, 95.75]

Foldseek 3Di:
DPPVVVVVVVVVVVVVPPPDPDPDPPDPDDPVVVVVVVVVVVVVVVVVVVVVVVVVVVVVVVVVVVVVVVVVVVVVVVVVVVVVVVVLVVLLVVLVVLVVVLVVLQVVLVVLLVVLCVVQVQLLVLCPVVPCLVVQLVVLVVVLVVLVVVLVVCCDPVRNDDSNRSSVSSVVSSVSSNSSSVSSNVSSLSSNQGHVLNVVCVVCVVVDPDDPVNVVVSVVVSVVSSVVSVD